Protein AF-A0A512B973-F1 (afdb_monomer)

Sequence (210 aa):
MRSKTGNVKYYLFLFSILVYLRVSAQEQHSFLRELPPVPPTVSVASTLPVSFNSYLISFKVYQTSFDVLLPVSDTVRKKDKDGDGVVDSLDKCPDEKGAVQYDGCPIPDSDNDGIADDTDNCPTVAGLVKYKGCPAPDKDGDKINDEDDQCSSEPGVARYGGCPVGDKDGDGVNDDDDKCINQPGTSKNEGCPENKKSRATVTPEKKKKK

Secondary structure (DSSP, 8-state):
------SHHHHHHHHHHHHHHHHTTSS-SS-----PPPP-----------------------------------------SS-SSS-TTT-S-TTS--BGGGTTBPPP-SS-SSS-TTT-SSTTS---GGGTTSPPP-SSSSSS-TTT-TTTTS---GGGTTPPPP-SS-SSS-TTT-TTTTS---GGGTT----TTS------------

Mean predicted aligned error: 19.44 Å

Solvent-accessible surface area (backbone atoms only — not comparable to full-atom values): 13705 Å² total; per-residue (Å²): 136,83,88,87,90,81,65,69,68,60,55,55,53,52,50,54,52,57,55,58,66,58,67,79,74,74,86,78,89,85,84,87,83,84,81,82,90,79,80,89,81,79,88,80,89,78,91,81,88,80,82,94,73,93,71,92,76,86,74,84,75,78,92,70,92,73,81,76,77,66,79,73,73,74,69,76,79,70,56,46,80,52,70,53,83,41,39,47,92,68,22,80,29,51,82,42,61,25,40,73,92,55,38,16,20,58,81,57,43,75,47,68,57,84,49,43,44,93,70,25,80,29,49,76,42,58,32,37,78,95,54,36,22,21,57,77,59,44,77,49,68,55,82,46,38,47,91,71,22,81,30,51,79,43,56,30,40,79,93,60,36,20,26,60,80,58,46,79,51,68,48,84,37,42,47,93,64,21,81,30,57,84,41,56,30,36,75,92,51,40,17,28,60,82,74,95,76,78,80,72,75,81,71,83,77,80,82,81,82,128

InterPro domains:
  IPR003367 Thrombospondin, type 3-like repeat [PF02412] (79-95)
  IPR003367 Thrombospondin, type 3-like repeat [PF02412] (108-126)
  IPR028974 TSP type-3 repeat [G3DSA:4.10.1080.10] (61-205)
  IPR028974 TSP type-3 repeat [SSF103647] (79-187)

Foldseek 3Di:
DDDDPDPPVVVVVVVVVVVVVVVVPPPPPDDDDDDDDDDDDDDDDDDDDDDDDDDDDPDPDPDDPPPPPPPPPPPPPQDQQCPQPQGPVQAPCSPDAPHVVVSRDHQDQQCPLPQGPVQAPCSPAADDVVNRRDHADQQCPLPQHCVQAPCSNAAPHVVVSRDHFDQQCPQPQGPVQAPPSNAAPHVVVSRHHDDPPPPPPPDPDDDDDD

Organism: NCBI:txid670293

Nearest PDB structures (foldseek):
  5wtl-assembly4_D  TM=5.172E-01  e=4.726E-16  Capnocytophaga gingivalis ATCC 33624

Structure (mmCIF, N/CA/C/O backbone):
data_AF-A0A512B973-F1
#
_entry.id   AF-A0A512B973-F1
#
loop_
_atom_site.group_PDB
_atom_site.id
_atom_site.type_symbol
_atom_site.label_atom_id
_atom_site.label_alt_id
_atom_site.label_comp_id
_atom_site.label_asym_id
_atom_site.label_entity_id
_atom_site.label_seq_id
_atom_site.pdbx_PDB_ins_code
_atom_site.Cartn_x
_atom_site.Cartn_y
_atom_site.Cartn_z
_atom_site.occupancy
_atom_site.B_iso_or_equiv
_atom_site.auth_seq_id
_atom_site.auth_comp_id
_atom_site.auth_asym_id
_atom_site.auth_atom_id
_atom_site.pdbx_PDB_model_num
ATOM 1 N N . MET A 1 1 ? 1.872 76.168 -22.068 1.00 37.50 1 MET A N 1
ATOM 2 C CA . MET A 1 1 ? 2.868 75.339 -22.783 1.00 37.50 1 MET A CA 1
ATOM 3 C C . MET A 1 1 ? 3.322 74.192 -21.877 1.00 37.50 1 MET A C 1
ATOM 5 O O . MET A 1 1 ? 3.911 74.450 -20.844 1.00 37.50 1 MET A O 1
ATOM 9 N N . ARG A 1 2 ? 2.959 72.961 -22.275 1.00 41.84 2 ARG A N 1
ATOM 10 C CA . ARG A 1 2 ? 3.591 71.633 -22.064 1.00 41.84 2 ARG A CA 1
ATOM 11 C C . ARG A 1 2 ? 4.149 71.204 -20.685 1.00 41.84 2 ARG A C 1
ATOM 13 O O . ARG A 1 2 ? 5.290 71.476 -20.338 1.00 41.84 2 ARG A O 1
ATOM 20 N N . SER A 1 3 ? 3.320 70.392 -20.017 1.00 46.31 3 SER A N 1
ATOM 21 C CA . SER A 1 3 ? 3.560 69.073 -19.389 1.00 46.31 3 SER A CA 1
ATOM 22 C C . SER A 1 3 ? 5.006 68.556 -19.234 1.00 46.31 3 SER A C 1
ATOM 24 O O . SER A 1 3 ? 5.714 68.382 -20.226 1.00 46.31 3 SER A O 1
ATOM 26 N N . LYS A 1 4 ? 5.382 68.179 -17.999 1.00 52.91 4 LYS A N 1
ATOM 27 C CA . LYS A 1 4 ? 6.518 67.288 -17.678 1.00 52.91 4 LYS A CA 1
ATOM 28 C C . LYS A 1 4 ? 6.172 66.320 -16.531 1.00 52.91 4 LYS A C 1
ATOM 30 O O . LYS A 1 4 ? 6.721 66.399 -15.439 1.00 52.91 4 LYS A O 1
ATOM 35 N N . THR A 1 5 ? 5.274 65.376 -16.787 1.00 56.59 5 THR A N 1
ATOM 36 C CA . THR A 1 5 ? 5.035 64.174 -15.964 1.00 56.59 5 THR A CA 1
ATOM 37 C C . THR A 1 5 ? 5.629 62.962 -16.685 1.00 56.59 5 THR A C 1
ATOM 39 O O . THR A 1 5 ? 4.941 62.285 -17.440 1.00 56.59 5 THR A O 1
ATOM 42 N N . GLY A 1 6 ? 6.934 62.707 -16.519 1.00 57.47 6 GLY A N 1
ATOM 43 C CA . GLY A 1 6 ? 7.629 61.696 -17.336 1.00 57.47 6 GLY A CA 1
ATOM 44 C C . GLY A 1 6 ? 8.805 60.949 -16.706 1.00 57.47 6 GLY A C 1
ATOM 45 O O . GLY A 1 6 ? 9.465 60.223 -17.430 1.00 57.47 6 GLY A O 1
ATOM 46 N N . ASN A 1 7 ? 9.086 61.085 -15.403 1.00 58.88 7 ASN A N 1
ATOM 47 C CA . ASN A 1 7 ? 10.286 60.459 -14.811 1.00 58.88 7 ASN A CA 1
ATOM 48 C C . ASN A 1 7 ? 10.040 59.537 -13.606 1.00 58.88 7 ASN A C 1
ATOM 50 O O . ASN A 1 7 ? 10.928 58.780 -13.241 1.00 58.88 7 ASN A O 1
ATOM 54 N N . VAL A 1 8 ? 8.843 59.511 -13.012 1.00 58.12 8 VAL A N 1
ATOM 55 C CA . VAL A 1 8 ? 8.601 58.686 -11.808 1.00 58.12 8 VAL A CA 1
ATOM 56 C C . VAL A 1 8 ? 8.294 57.220 -12.157 1.00 58.12 8 VAL A C 1
ATOM 58 O O . VAL A 1 8 ? 8.687 56.310 -11.434 1.00 58.12 8 VAL A O 1
ATOM 61 N N . LYS A 1 9 ? 7.663 56.959 -13.312 1.00 57.59 9 LYS A N 1
ATOM 62 C CA . LYS A 1 9 ? 7.332 55.588 -13.748 1.00 57.59 9 LYS A CA 1
ATOM 63 C C . LYS A 1 9 ? 8.556 54.785 -14.208 1.00 57.59 9 LYS A C 1
ATOM 65 O O . LYS A 1 9 ? 8.578 53.574 -14.031 1.00 57.59 9 LYS A O 1
ATOM 70 N N . TYR A 1 10 ? 9.583 55.453 -14.739 1.00 57.62 10 TYR A N 1
ATOM 71 C CA . TYR A 1 10 ? 10.811 54.801 -15.207 1.00 57.62 10 TYR A CA 1
ATOM 72 C C . TYR A 1 10 ? 11.667 54.284 -14.039 1.00 57.62 10 TYR A C 1
ATOM 74 O O . TYR A 1 10 ? 12.183 53.171 -14.088 1.00 57.62 10 TYR A O 1
ATOM 82 N N . TYR A 1 11 ? 11.733 55.045 -12.940 1.00 57.91 11 TYR A N 1
ATOM 83 C CA . TYR A 1 11 ? 12.467 54.639 -11.739 1.00 57.91 11 TYR A CA 1
ATOM 84 C C . TYR A 1 11 ? 11.802 53.481 -10.981 1.00 57.91 11 TYR A C 1
ATOM 86 O O . TYR A 1 11 ? 12.510 52.606 -10.493 1.00 57.91 11 TYR A O 1
ATOM 94 N N . LEU A 1 12 ? 10.465 53.414 -10.937 1.00 59.50 12 LEU A N 1
ATOM 95 C CA . LEU A 1 12 ? 9.745 52.282 -10.331 1.00 59.50 12 LEU A CA 1
ATOM 96 C C . LEU A 1 12 ? 9.868 50.991 -11.158 1.00 59.50 12 LEU A C 1
ATOM 98 O O . LEU A 1 12 ? 9.978 49.907 -10.589 1.00 59.50 12 LEU A O 1
ATOM 102 N N . PHE A 1 13 ? 9.917 51.102 -12.488 1.00 60.34 13 PHE A N 1
ATOM 103 C CA . PHE A 1 13 ? 10.100 49.948 -13.373 1.00 60.34 13 PHE A CA 1
ATOM 104 C C . PHE A 1 13 ? 11.525 49.374 -13.281 1.00 60.34 13 PHE A C 1
ATOM 106 O O . PHE A 1 13 ? 11.703 48.162 -13.185 1.00 60.34 13 PHE A O 1
ATOM 113 N N . LEU A 1 14 ? 12.543 50.239 -13.203 1.00 60.12 14 LEU A N 1
ATOM 114 C CA . LEU A 1 14 ? 13.933 49.813 -13.006 1.00 60.12 14 LEU A CA 1
ATOM 115 C C . LEU A 1 14 ? 14.191 49.221 -11.611 1.00 60.12 14 LEU A C 1
ATOM 117 O O . LEU A 1 14 ? 14.958 48.267 -11.497 1.00 60.12 14 LEU A O 1
ATOM 121 N N . PHE A 1 15 ? 13.524 49.717 -10.562 1.00 62.12 15 PHE A N 1
ATOM 122 C CA . PHE A 1 15 ? 13.616 49.122 -9.222 1.00 62.12 15 PHE A CA 1
ATOM 123 C C . PHE A 1 15 ? 12.997 47.718 -9.165 1.00 62.12 15 PHE A C 1
ATOM 125 O O . PHE A 1 15 ? 13.550 46.833 -8.520 1.00 62.12 15 PHE A O 1
ATOM 132 N N . SER A 1 16 ? 11.892 47.482 -9.880 1.00 61.41 16 SER A N 1
ATOM 133 C CA . SER A 1 16 ? 11.243 46.165 -9.938 1.00 61.41 16 SER A CA 1
ATOM 134 C C . SER A 1 16 ? 12.089 45.125 -10.690 1.00 61.41 16 SER A C 1
ATOM 136 O O . SER A 1 16 ? 12.206 43.991 -10.231 1.00 61.41 16 SER A O 1
ATOM 138 N N . ILE A 1 17 ? 12.773 45.524 -11.771 1.00 59.38 17 ILE A N 1
ATOM 139 C CA . ILE A 1 17 ? 13.699 44.653 -12.521 1.00 59.38 17 ILE A CA 1
ATOM 140 C C . ILE A 1 17 ? 14.968 44.335 -11.707 1.00 59.38 17 ILE A C 1
ATOM 142 O O . ILE A 1 17 ? 15.431 43.195 -11.710 1.00 59.38 17 ILE A O 1
ATOM 146 N N . LEU A 1 18 ? 15.512 45.301 -10.956 1.00 58.16 18 LEU A N 1
ATOM 147 C CA . LEU A 1 18 ? 16.685 45.088 -10.090 1.00 58.16 18 LEU A CA 1
ATOM 148 C C . LEU A 1 18 ? 16.400 44.174 -8.888 1.00 58.16 18 LEU A C 1
ATOM 150 O O . LEU A 1 18 ? 17.294 43.447 -8.455 1.00 58.16 18 LEU A O 1
ATOM 154 N N . VAL A 1 19 ? 15.172 44.181 -8.360 1.00 59.56 19 VAL A N 1
ATOM 155 C CA . VAL A 1 19 ? 14.751 43.250 -7.299 1.00 59.56 19 VAL A CA 1
ATOM 156 C C . VAL A 1 19 ? 14.553 41.837 -7.860 1.00 59.56 19 VAL A C 1
ATOM 158 O O . VAL A 1 19 ? 14.991 40.880 -7.227 1.00 59.56 19 VAL A O 1
ATOM 161 N N . TYR A 1 20 ? 14.000 41.692 -9.071 1.00 55.91 20 TYR A N 1
ATOM 162 C CA . TYR A 1 20 ? 13.829 40.383 -9.720 1.00 55.91 20 TYR A CA 1
ATOM 163 C C . TYR A 1 20 ? 15.176 39.722 -10.077 1.00 55.91 20 TYR A C 1
ATOM 165 O O . TYR A 1 20 ? 15.362 38.529 -9.857 1.00 55.91 20 TYR A O 1
ATOM 173 N N . LEU A 1 21 ? 16.165 40.504 -10.529 1.00 52.81 21 LEU A N 1
ATOM 174 C CA . LEU A 1 21 ? 17.504 39.995 -10.869 1.00 52.81 21 LEU A CA 1
ATOM 175 C C . LEU A 1 21 ? 18.364 39.593 -9.656 1.00 52.81 21 LEU A C 1
ATOM 177 O O . LEU A 1 21 ? 19.371 38.912 -9.837 1.00 52.81 21 LEU A O 1
ATOM 181 N N . ARG A 1 22 ? 17.992 39.967 -8.422 1.00 51.56 22 ARG A N 1
ATOM 182 C CA . ARG A 1 22 ? 18.684 39.498 -7.204 1.00 51.56 22 ARG A CA 1
ATOM 183 C C . ARG A 1 22 ? 18.149 38.174 -6.652 1.00 51.56 22 ARG A C 1
ATOM 185 O O . ARG A 1 22 ? 18.869 37.532 -5.895 1.00 51.56 22 ARG A O 1
ATOM 192 N N . VAL A 1 23 ? 16.945 37.739 -7.034 1.00 46.81 23 VAL A N 1
ATOM 193 C CA . VAL A 1 23 ? 16.342 36.492 -6.518 1.00 46.81 23 VAL A CA 1
ATOM 194 C C . VAL A 1 23 ? 16.919 35.236 -7.196 1.00 46.81 23 VAL A C 1
ATOM 196 O O . VAL A 1 23 ? 17.003 34.196 -6.557 1.00 46.81 23 VAL A O 1
ATOM 199 N N . SER A 1 24 ? 17.437 35.319 -8.428 1.00 45.34 24 SER A N 1
ATOM 200 C CA . SER A 1 24 ? 18.045 34.156 -9.112 1.00 45.34 24 SER A CA 1
ATOM 201 C C . SER A 1 24 ? 19.499 33.846 -8.730 1.00 45.34 24 SER A C 1
ATOM 203 O O . SER A 1 24 ? 20.060 32.883 -9.244 1.00 45.34 24 SER A O 1
ATOM 205 N N . ALA A 1 25 ? 20.137 34.633 -7.857 1.00 49.31 25 ALA A N 1
ATOM 206 C CA . ALA A 1 25 ? 21.569 34.491 -7.572 1.00 49.31 25 ALA A CA 1
ATOM 207 C C . ALA A 1 25 ? 21.907 33.724 -6.276 1.00 49.31 25 ALA A C 1
ATOM 209 O O . ALA A 1 25 ? 23.087 33.621 -5.951 1.00 49.31 25 ALA A O 1
ATOM 210 N N . GLN A 1 26 ? 20.925 33.191 -5.531 1.00 51.47 26 GLN A N 1
ATOM 211 C CA . GLN A 1 26 ? 21.182 32.620 -4.196 1.00 51.47 26 GLN A CA 1
ATOM 212 C C . GLN A 1 26 ? 20.722 31.166 -3.959 1.00 51.47 26 GLN A C 1
ATOM 214 O O . GLN A 1 26 ? 20.728 30.719 -2.819 1.00 51.47 26 GLN A O 1
ATOM 219 N N . GLU A 1 27 ? 20.449 30.375 -5.003 1.00 51.41 27 GLU A N 1
ATOM 220 C CA . GLU A 1 27 ? 20.210 28.919 -4.865 1.00 51.41 27 GLU A CA 1
ATOM 221 C C . GLU A 1 27 ? 21.125 28.051 -5.747 1.00 51.41 27 GLU A C 1
ATOM 223 O O . GLU A 1 27 ? 20.687 27.187 -6.503 1.00 51.41 27 GLU A O 1
ATOM 228 N N . GLN A 1 28 ? 22.440 28.262 -5.657 1.00 51.78 28 GLN A N 1
ATOM 229 C CA . GLN A 1 28 ? 23.428 27.298 -6.180 1.00 51.78 28 GLN A CA 1
ATOM 230 C C . GLN A 1 28 ? 24.607 27.054 -5.214 1.00 51.78 28 GLN A C 1
ATOM 232 O O . GLN A 1 28 ? 25.590 26.413 -5.573 1.00 51.78 28 GLN A O 1
ATOM 237 N N . HIS A 1 29 ? 24.533 27.524 -3.963 1.00 48.97 29 HIS A N 1
ATOM 238 C CA . HIS A 1 29 ? 25.573 27.287 -2.955 1.00 48.97 29 HIS A CA 1
ATOM 239 C C . HIS A 1 29 ? 25.161 26.186 -1.974 1.00 48.97 29 HIS A C 1
ATOM 241 O O . HIS A 1 29 ? 24.839 26.474 -0.826 1.00 48.97 29 HIS A O 1
ATOM 247 N N . SER A 1 30 ? 25.165 24.925 -2.419 1.00 51.31 30 SER A N 1
ATOM 248 C CA . SER A 1 30 ? 25.423 23.741 -1.566 1.00 51.31 30 SER A CA 1
ATOM 249 C C . SER A 1 30 ? 25.322 22.428 -2.354 1.00 51.31 30 SER A C 1
ATOM 251 O O . SER A 1 30 ? 24.540 21.547 -2.028 1.00 51.31 30 SER A O 1
ATOM 253 N N . PHE A 1 31 ? 26.148 22.255 -3.389 1.00 48.88 31 PHE A N 1
ATOM 254 C CA . PHE A 1 31 ? 26.385 20.916 -3.940 1.00 48.88 31 PHE A CA 1
ATOM 255 C C . PHE A 1 31 ? 27.787 20.785 -4.544 1.00 48.88 31 PHE A C 1
ATOM 257 O O . PHE A 1 31 ? 27.943 20.532 -5.729 1.00 48.88 31 PHE A O 1
ATOM 264 N N . LEU A 1 32 ? 28.832 21.009 -3.741 1.00 42.34 32 LEU A N 1
ATOM 265 C CA . LEU A 1 32 ? 30.197 20.582 -4.081 1.00 42.34 32 LEU A CA 1
ATOM 266 C C . LEU A 1 32 ? 30.938 20.102 -2.823 1.00 42.34 32 LEU A C 1
ATOM 268 O O . LEU A 1 32 ? 31.689 20.840 -2.189 1.00 42.34 32 LEU A O 1
ATOM 272 N N . ARG A 1 33 ? 30.683 18.842 -2.476 1.00 52.78 33 ARG A N 1
ATOM 273 C CA . ARG A 1 33 ? 31.448 17.920 -1.613 1.00 52.78 33 ARG A CA 1
ATOM 274 C C . ARG A 1 33 ? 30.883 16.538 -1.975 1.00 52.78 33 ARG A C 1
ATOM 276 O O . ARG A 1 33 ? 29.674 16.394 -1.917 1.00 52.78 33 ARG A O 1
ATOM 283 N N . GLU A 1 34 ? 31.590 15.513 -2.432 1.00 50.72 34 GLU A N 1
ATOM 284 C CA . GLU A 1 34 ? 33.007 15.162 -2.526 1.00 50.72 34 GLU A CA 1
ATOM 285 C C . GLU A 1 34 ? 33.165 14.269 -3.776 1.00 50.72 34 GLU A C 1
ATOM 287 O O . GLU A 1 34 ? 32.346 13.378 -3.988 1.00 50.72 34 GLU A O 1
ATOM 292 N N . LEU A 1 35 ? 34.203 14.471 -4.596 1.00 46.97 35 LEU A N 1
ATOM 293 C CA . LEU A 1 35 ? 34.631 13.468 -5.581 1.00 46.97 35 LEU A CA 1
ATOM 294 C C . LEU A 1 35 ? 36.011 12.924 -5.174 1.00 46.97 35 LEU A C 1
ATOM 296 O O . LEU A 1 35 ? 36.875 13.716 -4.783 1.00 46.97 35 LEU A O 1
ATOM 300 N N . PRO A 1 36 ? 36.223 11.595 -5.234 1.00 64.50 36 PRO A N 1
ATOM 301 C CA . PRO A 1 36 ? 37.450 10.947 -4.780 1.00 64.50 36 PRO A CA 1
ATOM 302 C C . PRO A 1 36 ? 38.660 11.266 -5.682 1.00 64.50 36 PRO A C 1
ATOM 304 O O . PRO A 1 36 ? 38.494 11.566 -6.867 1.00 64.50 36 PRO A O 1
ATOM 307 N N . PRO A 1 37 ? 39.895 11.180 -5.147 1.00 59.41 37 PRO A N 1
ATOM 308 C CA . PRO A 1 37 ? 41.114 11.504 -5.883 1.00 59.41 37 PRO A CA 1
ATOM 309 C C . PRO A 1 37 ? 41.411 10.472 -6.982 1.00 59.41 37 PRO A C 1
ATOM 311 O O . PRO A 1 37 ? 41.593 9.286 -6.711 1.00 59.41 37 PRO A O 1
ATOM 314 N N . VAL A 1 38 ? 41.514 10.941 -8.227 1.00 63.12 38 VAL A N 1
ATOM 315 C CA . VAL A 1 38 ? 42.022 10.161 -9.368 1.00 63.12 38 VAL A CA 1
ATOM 316 C C . VAL A 1 38 ? 43.563 10.094 -9.361 1.00 63.12 38 VAL A C 1
ATOM 318 O O . VAL A 1 38 ? 44.212 11.091 -9.031 1.00 63.12 38 VAL A O 1
ATOM 321 N N . PRO A 1 39 ? 44.171 8.944 -9.719 1.00 62.94 39 PRO A N 1
ATOM 322 C CA . PRO A 1 39 ? 45.624 8.752 -9.716 1.00 62.94 39 PRO A CA 1
ATOM 323 C C . PRO A 1 39 ? 46.332 9.455 -10.895 1.00 62.94 39 PRO A C 1
ATOM 325 O O . PRO A 1 39 ? 45.712 9.705 -11.931 1.00 62.94 39 PRO A O 1
ATOM 328 N N . PRO A 1 40 ? 47.646 9.743 -10.783 1.00 56.62 40 PRO A N 1
ATOM 329 C CA . PRO A 1 40 ? 48.396 10.445 -11.820 1.00 56.62 40 PRO A CA 1
ATOM 330 C C . PRO A 1 40 ? 48.711 9.529 -13.011 1.00 56.62 40 PRO A C 1
ATOM 332 O O . PRO A 1 40 ? 49.505 8.594 -12.898 1.00 56.62 40 PRO A O 1
ATOM 335 N N . THR A 1 41 ? 48.149 9.828 -14.184 1.00 55.81 41 THR A N 1
ATOM 336 C CA . THR A 1 41 ? 48.586 9.215 -15.444 1.00 55.81 41 THR A CA 1
ATOM 337 C C . THR A 1 41 ? 49.704 10.031 -16.087 1.00 55.81 41 THR A C 1
ATOM 339 O O . THR A 1 41 ? 49.526 11.176 -16.495 1.00 55.81 41 THR A O 1
ATOM 342 N N . VAL A 1 42 ? 50.862 9.378 -16.122 1.00 45.78 42 VAL A N 1
ATOM 343 C CA . VAL A 1 42 ? 52.066 9.557 -16.943 1.00 45.78 42 VAL A CA 1
ATOM 344 C C . VAL A 1 42 ? 52.021 10.542 -18.120 1.00 45.78 42 VAL A C 1
ATOM 346 O O . VAL A 1 42 ? 51.234 10.444 -19.057 1.00 45.78 42 VAL A O 1
ATOM 349 N N . SER A 1 43 ? 53.024 11.418 -18.063 1.00 49.69 43 SER A N 1
ATOM 350 C CA . SER A 1 43 ? 53.585 12.273 -19.105 1.00 49.69 43 SER A CA 1
ATOM 351 C C . SER A 1 43 ? 53.964 11.510 -20.379 1.00 49.69 43 SER A C 1
ATOM 353 O O . SER A 1 43 ? 54.718 10.540 -20.317 1.00 49.69 43 SER A O 1
ATOM 355 N N . VAL A 1 44 ? 53.559 12.039 -21.535 1.00 46.56 44 VAL A N 1
ATOM 356 C CA . VAL A 1 44 ? 54.376 11.987 -22.752 1.00 46.56 44 VAL A CA 1
ATOM 357 C C . VAL A 1 44 ? 54.456 13.386 -23.354 1.00 46.56 44 VAL A C 1
ATOM 359 O O . VAL A 1 44 ? 53.499 13.932 -23.897 1.00 46.56 44 VAL A O 1
ATOM 362 N N . ALA A 1 45 ? 55.635 13.979 -23.202 1.00 51.44 45 ALA A N 1
ATOM 363 C CA . ALA A 1 45 ? 56.051 15.175 -23.902 1.00 51.44 45 ALA A CA 1
ATOM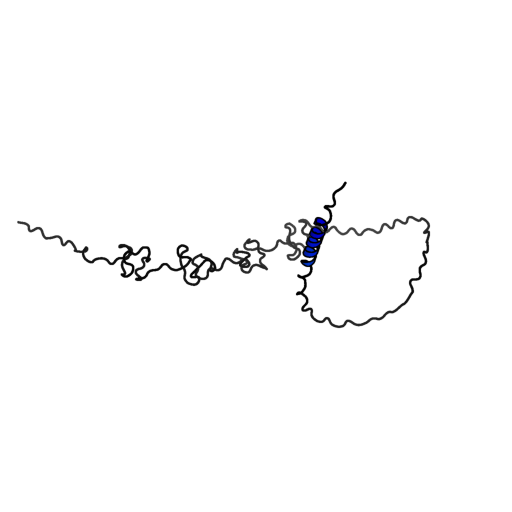 364 C C . ALA A 1 45 ? 56.249 14.856 -25.388 1.00 51.44 45 ALA A C 1
ATOM 366 O O . ALA A 1 45 ? 56.957 13.913 -25.731 1.00 51.44 45 ALA A O 1
ATOM 367 N N . SER A 1 46 ? 55.693 15.685 -26.267 1.00 42.47 46 SER A N 1
ATOM 368 C CA . SER A 1 46 ? 56.236 15.838 -27.613 1.00 42.47 46 SER A CA 1
ATOM 369 C C . SER A 1 46 ? 55.970 17.258 -28.094 1.00 42.47 46 SER A C 1
ATOM 371 O O . SER A 1 46 ? 54.933 17.588 -28.662 1.00 42.47 46 SER A O 1
ATOM 373 N N . THR A 1 47 ? 56.916 18.133 -27.772 1.00 61.41 47 THR A N 1
ATOM 374 C CA . THR A 1 47 ? 57.022 19.488 -28.301 1.00 61.41 47 THR A CA 1
ATOM 375 C C . THR A 1 47 ? 57.448 19.429 -29.762 1.00 61.41 47 THR A C 1
ATOM 377 O O . THR A 1 47 ? 58.546 18.953 -30.045 1.00 61.41 47 THR A O 1
ATOM 380 N N . LEU A 1 48 ? 56.660 20.006 -30.668 1.00 49.34 48 LEU A N 1
ATOM 381 C CA . LEU A 1 48 ? 57.209 20.628 -31.872 1.00 49.34 48 LEU A CA 1
ATOM 382 C C . LEU A 1 48 ? 56.550 22.000 -32.090 1.00 49.34 48 LEU A C 1
ATOM 384 O O . LEU A 1 48 ? 55.324 22.097 -32.030 1.00 49.34 48 LEU A O 1
ATOM 388 N N . PRO A 1 49 ? 57.344 23.066 -32.300 1.00 66.94 49 PRO A N 1
ATOM 389 C CA . PRO A 1 49 ? 56.851 24.430 -32.409 1.00 66.94 49 PRO A CA 1
ATOM 390 C C . PRO A 1 49 ? 56.734 24.837 -33.878 1.00 66.94 49 PRO A C 1
ATOM 392 O O . PRO A 1 49 ? 57.699 24.684 -34.617 1.00 66.94 49 PRO A O 1
ATOM 395 N N . VAL A 1 50 ? 55.630 25.454 -34.300 1.00 44.00 50 VAL A N 1
ATOM 396 C CA . VAL A 1 50 ? 55.700 26.405 -35.422 1.00 44.00 50 VAL A CA 1
ATOM 397 C C . VAL A 1 50 ? 54.541 27.401 -35.413 1.00 44.00 50 VAL A C 1
ATOM 399 O O . VAL A 1 50 ? 53.397 27.084 -35.712 1.00 44.00 50 VAL A O 1
ATOM 402 N N . SER A 1 51 ? 54.912 28.618 -35.016 1.00 44.72 51 SER A N 1
ATOM 403 C CA . SER A 1 51 ? 54.463 29.939 -35.469 1.00 44.72 51 SER A CA 1
ATOM 404 C C . SER A 1 51 ? 53.289 29.999 -36.461 1.00 44.72 51 SER A C 1
ATOM 406 O O . SER A 1 51 ? 53.432 29.676 -37.641 1.00 44.72 51 SER A O 1
ATOM 408 N N . PHE A 1 52 ? 52.164 30.552 -36.000 1.00 54.06 52 PHE A N 1
ATOM 409 C CA . PHE A 1 52 ? 51.144 31.139 -36.865 1.00 54.06 52 PHE A CA 1
ATOM 410 C C . PHE A 1 52 ? 51.640 32.499 -37.367 1.00 54.06 52 PHE A C 1
ATOM 412 O O . PHE A 1 52 ? 51.486 33.511 -36.687 1.00 54.06 52 PHE A O 1
ATOM 419 N N . ASN A 1 53 ? 52.215 32.524 -38.569 1.00 44.28 53 ASN A N 1
ATOM 420 C CA . ASN A 1 53 ? 52.330 33.749 -39.350 1.00 44.28 53 ASN A CA 1
ATOM 421 C C . ASN A 1 53 ? 51.369 33.688 -40.535 1.00 44.28 53 ASN A C 1
ATOM 423 O O . ASN A 1 53 ? 51.422 32.792 -41.375 1.00 44.28 53 ASN A O 1
ATOM 427 N N . SER A 1 54 ? 50.485 34.678 -40.554 1.00 61.28 54 SER A N 1
ATOM 428 C CA . SER A 1 54 ? 49.504 34.985 -41.579 1.00 61.28 54 SER A CA 1
ATOM 429 C C . SER A 1 54 ? 50.107 34.991 -42.982 1.00 61.28 54 SER A C 1
ATOM 431 O O . SER A 1 54 ? 50.953 35.827 -43.293 1.00 61.28 54 SER A O 1
ATOM 433 N N . TYR A 1 55 ? 49.604 34.130 -43.865 1.00 48.69 55 TYR A N 1
ATOM 434 C CA . TYR A 1 55 ? 49.661 34.377 -45.302 1.00 48.69 55 TYR A CA 1
ATOM 435 C C . TYR A 1 55 ? 48.468 33.703 -45.981 1.00 48.69 55 TYR A C 1
ATOM 437 O O . TYR A 1 55 ? 48.345 32.480 -46.001 1.00 48.69 55 TYR A O 1
ATOM 445 N N . LEU A 1 56 ? 47.556 34.520 -46.510 1.00 58.06 56 LEU A N 1
ATOM 446 C CA . LEU A 1 56 ? 46.493 34.074 -47.402 1.00 58.06 56 LEU A CA 1
ATOM 447 C C . LEU A 1 56 ? 47.142 33.541 -48.681 1.00 58.06 56 LEU A C 1
ATOM 449 O O . LEU A 1 56 ? 47.570 34.327 -49.525 1.00 58.06 56 LEU A O 1
ATOM 453 N N . ILE A 1 57 ? 47.200 32.222 -48.846 1.00 50.84 57 ILE A N 1
ATOM 454 C CA . ILE A 1 57 ? 47.531 31.635 -50.143 1.00 50.84 57 ILE A CA 1
ATOM 455 C C . ILE A 1 57 ? 46.221 31.251 -50.826 1.00 50.84 57 ILE A C 1
ATOM 457 O O . ILE A 1 57 ? 45.595 30.241 -50.516 1.00 50.84 57 ILE A O 1
ATOM 461 N N . SER A 1 58 ? 45.805 32.101 -51.767 1.00 54.50 58 SER A N 1
ATOM 462 C CA . SER A 1 58 ? 44.815 31.750 -52.784 1.00 54.50 58 SER A CA 1
ATOM 463 C C . SER A 1 58 ? 45.387 30.650 -53.675 1.00 54.50 58 SER A C 1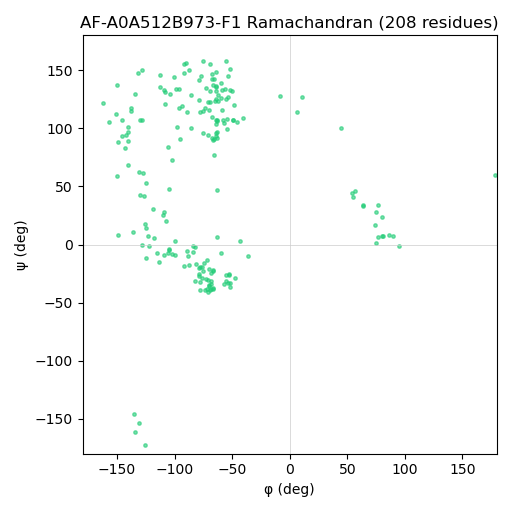
ATOM 465 O O . SER A 1 58 ? 46.090 30.933 -54.644 1.00 54.50 58 SER A O 1
ATOM 467 N N . PHE A 1 59 ? 45.069 29.393 -53.378 1.00 45.41 59 PHE A N 1
ATOM 468 C CA . PHE A 1 59 ? 45.230 28.317 -54.348 1.00 45.41 59 PHE A CA 1
ATOM 469 C C . PHE A 1 59 ? 43.978 28.252 -55.223 1.00 45.41 59 PHE A C 1
ATOM 471 O O . PHE A 1 59 ? 42.948 27.704 -54.838 1.00 45.41 59 PHE A O 1
ATOM 478 N N . LYS A 1 60 ? 44.074 28.821 -56.432 1.00 51.59 60 LYS A N 1
ATOM 479 C CA . LYS A 1 60 ? 43.192 28.449 -57.544 1.00 51.59 60 LYS A CA 1
ATOM 480 C C . LYS A 1 60 ? 43.459 26.980 -57.868 1.00 51.59 60 LYS A C 1
ATOM 482 O O . LYS A 1 60 ? 44.407 26.673 -58.587 1.00 51.59 60 LYS A O 1
ATOM 487 N N . VAL A 1 61 ? 42.639 26.081 -57.334 1.00 45.72 61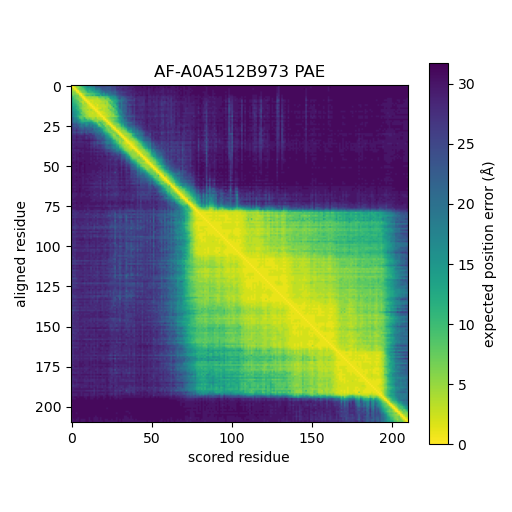 VAL A N 1
ATOM 488 C CA . VAL A 1 61 ? 42.613 24.694 -57.796 1.00 45.72 61 VAL A CA 1
ATOM 489 C C . VAL A 1 61 ? 41.828 24.672 -59.101 1.00 45.72 61 VAL A C 1
ATOM 491 O O . VAL A 1 61 ? 40.648 25.015 -59.151 1.00 45.72 61 VAL A O 1
ATOM 494 N N . TYR A 1 62 ? 42.548 24.356 -60.175 1.00 51.47 62 TYR A N 1
ATOM 495 C CA . TYR A 1 62 ? 42.009 24.135 -61.507 1.00 51.47 62 TYR A CA 1
ATOM 496 C C . TYR A 1 62 ? 40.932 23.046 -61.463 1.00 51.47 62 TYR A C 1
ATOM 498 O O . TYR A 1 62 ? 41.095 21.988 -60.859 1.00 51.47 62 TYR A O 1
ATOM 506 N N . GLN A 1 63 ? 39.829 23.358 -62.124 1.00 58.25 63 GLN A N 1
ATOM 507 C CA . GLN A 1 63 ? 38.602 22.594 -62.256 1.00 58.25 63 GLN A CA 1
ATOM 508 C C . GLN A 1 63 ? 38.854 21.174 -62.786 1.00 58.25 63 GLN A C 1
ATOM 510 O O . GLN A 1 63 ? 38.974 20.959 -63.988 1.00 58.25 63 GLN A O 1
ATOM 515 N N . THR A 1 64 ? 38.882 20.199 -61.880 1.00 47.19 64 THR A N 1
ATOM 516 C CA . THR A 1 64 ? 38.498 18.820 -62.191 1.00 47.19 64 THR A CA 1
ATOM 517 C C . THR A 1 64 ? 37.478 18.406 -61.140 1.00 47.19 64 THR A C 1
ATOM 519 O O . THR A 1 64 ? 37.781 18.278 -59.957 1.00 47.19 64 THR A O 1
ATOM 522 N N . SER A 1 65 ? 36.221 18.322 -61.563 1.00 62.28 65 SER A N 1
ATOM 523 C CA . SER A 1 65 ? 35.134 17.725 -60.798 1.00 62.28 65 SER A CA 1
ATOM 524 C C . SER A 1 65 ? 35.434 16.237 -60.660 1.00 62.28 65 SER A C 1
ATOM 526 O O . SER A 1 65 ? 35.113 15.444 -61.543 1.00 62.28 65 SER A O 1
ATOM 528 N N . PHE A 1 66 ? 36.130 15.870 -59.593 1.00 51.84 66 PHE A N 1
ATOM 529 C CA . PHE A 1 66 ? 36.183 14.491 -59.152 1.00 51.84 66 PHE A CA 1
ATOM 530 C C . PHE A 1 66 ? 35.114 14.349 -58.078 1.00 51.84 66 PHE A C 1
ATOM 532 O O . PHE A 1 66 ? 35.351 14.635 -56.904 1.00 51.84 66 PHE A O 1
ATOM 539 N N . ASP A 1 67 ? 33.910 13.978 -58.510 1.00 60.16 67 ASP A N 1
ATOM 540 C CA . ASP A 1 67 ? 32.874 13.493 -57.611 1.00 60.16 67 ASP A CA 1
ATOM 541 C C . ASP A 1 67 ? 33.403 12.204 -56.984 1.00 60.16 67 ASP A C 1
ATOM 543 O O . ASP A 1 67 ? 33.288 11.111 -57.542 1.00 60.16 67 ASP A O 1
ATOM 547 N N . VAL A 1 68 ? 34.053 12.339 -55.826 1.00 48.44 68 VAL A N 1
ATOM 548 C CA . VAL A 1 68 ? 34.332 11.202 -54.960 1.00 48.44 68 VAL A CA 1
ATOM 549 C C . VAL A 1 68 ? 32.971 10.727 -54.460 1.00 48.44 68 VAL A C 1
ATOM 551 O O . VAL A 1 68 ? 32.478 11.171 -53.425 1.00 48.44 68 VAL A O 1
ATOM 554 N N . LEU A 1 69 ? 32.358 9.812 -55.207 1.00 60.72 69 LEU A N 1
ATOM 555 C CA . LEU A 1 69 ? 31.351 8.899 -54.687 1.00 60.72 69 LEU A CA 1
ATOM 556 C C . LEU A 1 69 ? 32.060 7.986 -53.685 1.00 60.72 69 LEU A C 1
ATOM 558 O O . LEU A 1 69 ? 32.405 6.843 -53.980 1.00 60.72 69 LEU A O 1
ATOM 562 N N . LEU A 1 70 ? 32.321 8.518 -52.489 1.00 60.66 70 LEU A N 1
ATOM 563 C CA . LEU A 1 70 ? 32.462 7.666 -51.323 1.00 60.66 70 LEU A CA 1
ATOM 564 C C . LEU A 1 70 ? 31.158 6.865 -51.264 1.00 60.66 70 LEU A C 1
ATOM 566 O O . LEU A 1 70 ? 30.092 7.493 -51.274 1.00 60.66 70 LEU A O 1
ATOM 570 N N . PRO A 1 71 ? 31.187 5.521 -51.228 1.00 62.00 71 PRO A N 1
ATOM 571 C CA . PRO A 1 71 ? 30.010 4.805 -50.789 1.00 62.00 71 PRO A CA 1
ATOM 572 C C . PRO A 1 71 ? 29.740 5.326 -49.380 1.00 62.00 71 PRO A C 1
ATOM 574 O O . PRO A 1 71 ? 30.507 5.059 -48.452 1.00 62.00 71 PRO A O 1
ATOM 577 N N . VAL A 1 72 ? 28.696 6.146 -49.229 1.00 61.59 72 VAL A N 1
ATOM 578 C CA . VAL A 1 72 ? 28.082 6.350 -47.924 1.00 61.59 72 VAL A CA 1
ATOM 579 C C . VAL A 1 72 ? 27.709 4.940 -47.524 1.00 61.59 72 VAL A C 1
ATOM 581 O O . VAL A 1 72 ? 26.838 4.336 -48.140 1.00 61.59 72 VAL A O 1
ATOM 584 N N . SER A 1 73 ? 28.494 4.372 -46.610 1.00 54.62 73 SER A N 1
ATOM 585 C CA . SER A 1 73 ? 28.185 3.108 -45.975 1.00 54.62 73 SER A CA 1
ATOM 586 C C . SER A 1 73 ? 26.752 3.256 -45.510 1.00 54.62 73 SER A C 1
ATOM 588 O O . SER A 1 73 ? 26.505 4.037 -44.590 1.00 54.62 73 SER A O 1
ATOM 590 N N . ASP A 1 74 ? 25.827 2.583 -46.193 1.00 57.97 74 ASP A N 1
ATOM 591 C CA . ASP A 1 74 ? 24.449 2.478 -45.766 1.00 57.97 74 ASP A CA 1
ATOM 592 C C . ASP A 1 74 ? 24.523 2.052 -44.308 1.00 57.97 74 ASP A C 1
ATOM 594 O O . ASP A 1 74 ? 24.947 0.940 -43.980 1.00 57.97 74 ASP A O 1
ATOM 598 N N . THR A 1 75 ? 24.218 2.983 -43.406 1.00 60.31 75 THR A N 1
ATOM 599 C CA . THR A 1 75 ? 23.927 2.639 -42.028 1.00 60.31 75 THR A CA 1
ATOM 600 C C . THR A 1 75 ? 22.827 1.610 -42.170 1.00 60.31 75 THR A C 1
ATOM 602 O O . THR A 1 75 ? 21.736 1.971 -42.619 1.00 60.31 75 THR A O 1
ATOM 605 N N . VAL A 1 76 ? 23.129 0.335 -41.908 1.00 66.12 76 VAL A N 1
ATOM 606 C CA . VAL A 1 76 ? 22.115 -0.708 -41.782 1.00 66.12 76 VAL A CA 1
ATOM 607 C C . VAL A 1 76 ? 21.060 -0.080 -40.893 1.00 66.12 76 VAL A C 1
ATOM 609 O O . VAL A 1 76 ? 21.343 0.181 -39.722 1.00 66.12 76 VAL A O 1
ATOM 612 N N . ARG A 1 77 ? 19.920 0.317 -41.475 1.00 69.75 77 ARG A N 1
ATOM 613 C CA . ARG A 1 77 ? 18.838 0.936 -40.719 1.00 69.75 77 ARG A CA 1
ATOM 614 C C . ARG A 1 77 ? 18.340 -0.185 -39.834 1.00 69.75 77 ARG A C 1
ATOM 616 O O . ARG A 1 77 ? 17.577 -1.036 -40.285 1.00 69.75 77 ARG A O 1
ATOM 623 N N . LYS A 1 78 ? 18.914 -0.269 -38.635 1.00 83.81 78 LYS A N 1
ATOM 624 C CA . LYS A 1 78 ? 18.526 -1.256 -37.647 1.00 83.81 78 LYS A CA 1
ATOM 625 C C . LYS A 1 78 ? 17.056 -0.995 -37.382 1.00 83.81 78 LYS A C 1
ATOM 627 O O . LYS A 1 78 ? 16.654 0.150 -37.191 1.00 83.81 78 LYS A O 1
ATOM 632 N N . LYS A 1 79 ? 16.274 -2.053 -37.532 1.00 93.19 79 LYS A N 1
ATOM 633 C CA . LYS A 1 79 ? 14.840 -1.995 -37.337 1.00 93.19 79 LYS A CA 1
ATOM 634 C C . LYS A 1 79 ? 14.576 -1.716 -35.856 1.00 93.19 79 LYS A C 1
ATOM 636 O O . LYS A 1 79 ? 15.286 -2.253 -35.011 1.00 93.19 79 LYS A O 1
ATOM 641 N N . ASP A 1 80 ? 13.628 -0.831 -35.621 1.00 94.56 80 ASP A N 1
ATOM 642 C CA . ASP A 1 80 ? 13.121 -0.397 -34.324 1.00 94.56 80 ASP A CA 1
ATOM 643 C C . ASP A 1 80 ? 11.609 -0.270 -34.556 1.00 94.56 80 ASP A C 1
ATOM 645 O O . ASP A 1 80 ? 11.149 0.622 -35.282 1.00 94.56 80 ASP A O 1
ATOM 649 N N . LYS A 1 81 ? 10.876 -1.319 -34.183 1.00 96.31 81 LYS A N 1
ATOM 650 C CA . LYS A 1 81 ? 9.479 -1.536 -34.576 1.00 96.31 81 LYS A CA 1
ATOM 651 C C . LYS A 1 81 ? 8.528 -0.674 -33.755 1.00 96.31 81 LYS A C 1
ATOM 653 O O . LYS A 1 81 ? 7.546 -0.182 -34.319 1.00 96.31 81 LYS A O 1
ATOM 658 N N . ASP A 1 82 ? 8.790 -0.516 -32.469 1.00 95.81 82 ASP A N 1
ATOM 659 C CA . ASP A 1 82 ? 7.956 0.250 -31.551 1.00 95.81 82 ASP A CA 1
ATOM 660 C C . ASP A 1 82 ? 8.401 1.722 -31.442 1.00 95.81 82 ASP A C 1
ATOM 662 O O . ASP A 1 82 ? 7.582 2.586 -31.114 1.00 95.81 82 ASP A O 1
ATOM 666 N N . GLY A 1 83 ? 9.631 2.046 -31.849 1.00 95.12 83 GLY A N 1
ATOM 667 C CA . GLY A 1 83 ? 10.172 3.396 -31.898 1.00 95.12 83 GLY A CA 1
ATOM 668 C C . GLY A 1 83 ? 10.570 3.927 -30.526 1.00 95.12 83 GLY A C 1
ATOM 669 O O . GLY A 1 83 ? 10.358 5.122 -30.273 1.00 95.12 83 GLY A O 1
ATOM 670 N N . ASP A 1 84 ? 11.059 3.070 -29.631 1.00 95.25 84 ASP A N 1
ATOM 671 C CA . ASP A 1 84 ? 11.514 3.447 -28.288 1.00 95.25 84 ASP A CA 1
ATOM 672 C C . ASP A 1 84 ? 13.007 3.855 -28.231 1.00 95.25 84 ASP A C 1
ATOM 674 O O . ASP A 1 84 ? 13.468 4.462 -27.258 1.00 95.25 84 ASP A O 1
ATOM 678 N N . GLY A 1 85 ? 13.745 3.634 -29.328 1.00 93.62 85 GLY A N 1
ATOM 679 C CA . GLY A 1 85 ? 15.165 3.956 -29.468 1.00 93.62 85 GLY A CA 1
ATOM 680 C C . GLY A 1 85 ? 16.117 2.794 -29.162 1.00 93.62 85 GLY A C 1
ATOM 681 O O . GLY A 1 85 ? 17.335 2.957 -29.318 1.00 93.62 85 GLY A O 1
ATOM 682 N N . VAL A 1 86 ? 15.595 1.631 -28.775 1.00 95.31 86 VAL A N 1
ATOM 683 C CA . VAL A 1 86 ? 16.289 0.345 -28.716 1.00 95.31 86 VAL A CA 1
ATOM 684 C C . VAL A 1 86 ? 15.994 -0.413 -30.012 1.00 95.31 86 VAL A C 1
ATOM 686 O O . VAL A 1 86 ? 14.897 -0.443 -30.541 1.00 95.31 86 VAL A O 1
ATOM 689 N N . VAL A 1 87 ? 17.027 -0.988 -30.619 1.00 95.62 87 VAL A N 1
ATOM 690 C CA . VAL A 1 87 ? 16.857 -1.720 -31.885 1.00 95.62 87 VAL A CA 1
ATOM 691 C C . VAL A 1 87 ? 16.247 -3.095 -31.618 1.00 95.62 87 VAL A C 1
ATOM 693 O O . VAL A 1 87 ? 16.689 -3.743 -30.675 1.00 95.62 87 VAL A O 1
ATOM 696 N N . ASP A 1 88 ? 15.390 -3.613 -32.509 1.00 95.75 88 ASP A N 1
ATOM 697 C CA . ASP A 1 88 ? 14.692 -4.915 -32.375 1.00 95.75 88 ASP A CA 1
ATOM 698 C C . ASP A 1 88 ? 15.626 -6.077 -31.964 1.00 95.75 88 ASP A C 1
ATOM 700 O O . ASP A 1 88 ? 15.205 -7.065 -31.376 1.00 95.75 88 ASP A O 1
ATOM 704 N N . SER A 1 89 ? 16.914 -6.015 -32.330 1.00 94.94 89 SER A N 1
ATOM 705 C CA . SER A 1 89 ? 17.911 -7.045 -31.995 1.00 94.94 89 SER A CA 1
ATOM 706 C C . SER A 1 89 ? 18.446 -6.992 -30.557 1.00 94.94 89 SER A C 1
ATOM 708 O O . SER A 1 89 ? 19.098 -7.940 -30.125 1.00 94.94 89 SER A O 1
ATOM 710 N N . LEU A 1 90 ? 18.297 -5.852 -29.882 1.00 95.00 90 LEU A N 1
ATOM 711 C CA . LEU A 1 90 ? 18.707 -5.597 -28.495 1.00 95.00 90 LEU A CA 1
ATOM 712 C C . LEU A 1 90 ? 17.502 -5.375 -27.572 1.00 95.00 90 LEU A C 1
ATOM 714 O O . LEU A 1 90 ? 17.670 -5.433 -26.359 1.00 95.00 90 LEU A O 1
ATOM 718 N N . ASP A 1 91 ? 16.332 -5.131 -28.152 1.00 97.06 91 ASP A N 1
ATOM 719 C CA . ASP A 1 91 ? 15.078 -4.910 -27.457 1.00 97.06 91 ASP A CA 1
ATOM 720 C C . ASP A 1 91 ? 14.458 -6.239 -26.997 1.00 97.06 91 ASP A C 1
ATOM 722 O O . ASP A 1 91 ? 14.261 -7.174 -27.784 1.00 97.06 91 ASP A O 1
ATOM 726 N N . LYS A 1 92 ? 14.185 -6.346 -25.696 1.00 97.44 92 LYS A N 1
ATOM 727 C CA . LYS A 1 92 ? 13.505 -7.495 -25.089 1.00 97.44 92 LYS A CA 1
ATOM 728 C C . LYS A 1 92 ? 11.992 -7.456 -25.300 1.00 97.44 92 LYS A C 1
ATOM 730 O O . LYS A 1 92 ? 11.366 -8.516 -25.222 1.00 97.44 92 LYS A O 1
ATOM 735 N N . CYS A 1 93 ? 11.432 -6.291 -25.604 1.00 97.19 93 CYS A N 1
ATOM 736 C CA . CYS A 1 93 ? 10.020 -6.052 -25.854 1.00 97.19 93 CYS A CA 1
ATOM 737 C C . CYS A 1 93 ? 9.772 -5.315 -27.195 1.00 97.19 93 CYS A C 1
ATOM 739 O O . CYS A 1 93 ? 9.099 -4.295 -27.189 1.00 97.19 93 CYS A O 1
ATOM 741 N N . PRO A 1 94 ? 10.137 -5.879 -28.372 1.00 95.75 94 PRO A N 1
ATOM 742 C CA . PRO A 1 94 ? 10.095 -5.183 -29.681 1.00 95.75 94 PRO A CA 1
ATOM 743 C C . PRO A 1 94 ? 8.734 -4.653 -30.159 1.00 95.75 94 PRO A C 1
ATOM 745 O O . PRO A 1 94 ? 8.624 -4.060 -31.234 1.00 95.75 94 PRO A O 1
ATOM 748 N N . ASP A 1 95 ? 7.666 -4.977 -29.437 1.00 96.69 95 ASP A N 1
ATOM 749 C CA . ASP A 1 95 ? 6.290 -4.629 -29.766 1.00 96.69 95 ASP A CA 1
ATOM 750 C C . ASP A 1 95 ? 5.715 -3.572 -28.806 1.00 96.69 95 ASP A C 1
ATOM 752 O O . ASP A 1 95 ? 4.626 -3.051 -29.067 1.00 96.69 95 ASP A O 1
ATOM 756 N N . GLU A 1 96 ? 6.422 -3.249 -27.719 1.00 95.88 96 GLU A N 1
ATOM 757 C CA . GLU A 1 96 ? 5.957 -2.404 -26.623 1.00 95.88 96 GLU A CA 1
ATOM 758 C C . GLU A 1 96 ? 7.046 -1.438 -26.173 1.00 95.88 96 GLU A C 1
ATOM 760 O O . GLU A 1 96 ? 8.037 -1.853 -25.589 1.00 95.88 96 GLU A O 1
ATOM 765 N N . LYS A 1 97 ? 6.772 -0.137 -26.322 1.00 96.06 97 LYS A N 1
ATOM 766 C CA . LYS A 1 97 ? 7.729 0.909 -25.965 1.00 96.06 97 LYS A CA 1
ATOM 767 C C . LYS A 1 97 ? 8.232 0.778 -24.541 1.00 96.06 97 LYS A C 1
ATOM 769 O O . LYS A 1 97 ? 7.439 0.860 -23.595 1.00 96.06 97 LYS A O 1
ATOM 774 N N . GLY A 1 98 ? 9.547 0.753 -24.401 1.00 95.94 98 GLY A N 1
ATOM 775 C CA . GLY A 1 98 ? 10.197 0.732 -23.114 1.00 95.94 98 GLY A CA 1
ATOM 776 C C . GLY A 1 98 ? 11.213 1.828 -22.890 1.00 95.94 98 GLY A C 1
ATOM 777 O O . GLY A 1 98 ? 11.357 2.801 -23.633 1.00 95.94 98 GLY A O 1
ATOM 778 N N . ALA A 1 99 ? 11.905 1.684 -21.765 1.00 94.81 99 ALA A N 1
ATOM 779 C CA . ALA A 1 99 ? 13.067 2.493 -21.462 1.00 94.81 99 ALA A CA 1
ATOM 780 C C . ALA A 1 99 ? 14.333 1.688 -21.753 1.00 94.81 99 ALA A C 1
ATOM 782 O O . ALA A 1 99 ? 14.427 0.501 -21.445 1.00 94.81 99 ALA A O 1
ATOM 783 N N . VAL A 1 100 ? 15.368 2.374 -22.240 1.00 94.94 100 VAL A N 1
ATOM 784 C CA . VAL A 1 100 ? 16.685 1.773 -22.515 1.00 94.94 100 VAL A CA 1
ATOM 785 C C . VAL A 1 100 ? 17.257 1.047 -21.287 1.00 94.94 100 VAL A C 1
ATOM 787 O O . VAL A 1 100 ? 17.923 0.028 -21.430 1.00 94.94 100 VAL A O 1
ATOM 790 N N . GLN A 1 101 ? 16.979 1.541 -20.075 1.00 93.88 101 GLN A N 1
ATOM 791 C CA . GLN A 1 101 ? 17.437 0.921 -18.824 1.00 93.88 101 GLN A CA 1
ATOM 792 C C . GLN A 1 101 ? 16.814 -0.458 -18.541 1.00 93.88 101 GLN A C 1
ATOM 794 O O . GLN A 1 101 ? 17.401 -1.237 -17.796 1.00 93.88 101 GLN A O 1
ATOM 799 N N . TYR A 1 102 ? 15.661 -0.759 -19.146 1.00 95.19 102 TYR A N 1
ATOM 800 C CA . TYR A 1 102 ? 14.982 -2.055 -19.066 1.00 95.19 102 TYR A CA 1
ATOM 801 C C . TYR A 1 102 ? 15.066 -2.813 -20.400 1.00 95.19 102 TYR A C 1
ATOM 803 O O . TYR A 1 102 ? 14.197 -3.623 -20.708 1.00 95.19 102 TYR A O 1
ATOM 811 N N . ASP A 1 103 ? 16.114 -2.559 -21.193 1.00 96.06 103 ASP A N 1
ATOM 812 C CA . ASP A 1 103 ? 16.365 -3.209 -22.486 1.00 96.06 103 ASP A CA 1
ATOM 813 C C . ASP A 1 103 ? 15.184 -3.097 -23.468 1.00 96.06 103 ASP A C 1
ATOM 815 O O . ASP A 1 103 ? 14.844 -4.068 -24.137 1.00 96.06 103 ASP A O 1
ATOM 819 N 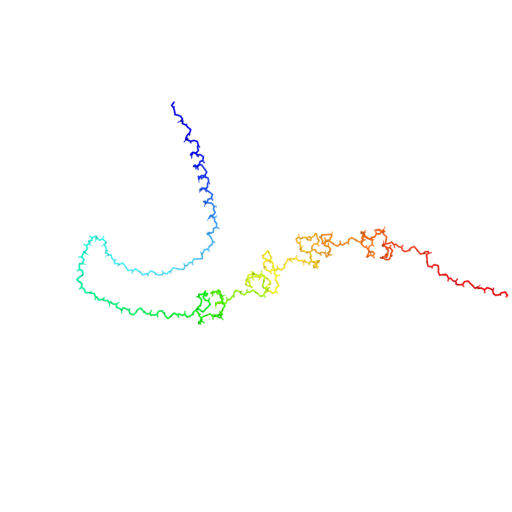N . GLY A 1 104 ? 14.550 -1.925 -23.523 1.00 96.00 104 GLY A N 1
ATOM 820 C CA . GLY A 1 104 ? 13.416 -1.656 -24.412 1.00 96.00 104 GLY A CA 1
ATOM 821 C C . GLY A 1 104 ? 12.069 -2.164 -23.894 1.00 96.00 104 GLY A C 1
ATOM 822 O O . GLY A 1 104 ? 11.051 -2.052 -24.554 1.00 96.00 104 GLY A O 1
ATOM 823 N N . CYS A 1 105 ? 12.015 -2.650 -22.650 1.00 97.06 105 CYS A N 1
ATOM 824 C CA . CYS A 1 105 ? 10.755 -3.026 -22.014 1.00 97.06 105 CYS A CA 1
ATOM 825 C C . CYS A 1 105 ? 10.109 -1.897 -21.194 1.00 97.06 105 CYS A C 1
ATOM 827 O O . CYS A 1 105 ? 10.808 -0.995 -20.701 1.00 97.06 105 CYS A O 1
ATOM 829 N N . PRO A 1 106 ? 8.775 -1.955 -21.006 1.00 95.69 106 PRO A N 1
ATOM 830 C CA . PRO A 1 106 ? 8.065 -1.097 -20.069 1.00 95.69 106 PRO A CA 1
ATOM 831 C C . PRO A 1 106 ? 8.681 -1.133 -18.669 1.00 95.69 106 PRO A C 1
ATOM 833 O O . PRO A 1 106 ? 9.265 -2.133 -18.246 1.00 95.69 106 PRO A O 1
ATOM 836 N N . ILE A 1 107 ? 8.533 -0.025 -17.946 1.00 95.56 107 ILE A N 1
ATOM 837 C CA . ILE A 1 107 ? 8.967 0.075 -16.552 1.00 95.56 107 ILE A CA 1
ATOM 838 C C . ILE A 1 107 ? 8.112 -0.895 -15.719 1.00 95.56 107 ILE A C 1
ATOM 840 O O . ILE A 1 107 ? 6.888 -0.778 -15.779 1.00 95.56 107 ILE A O 1
ATOM 844 N N . PRO A 1 108 ? 8.714 -1.846 -14.981 1.00 95.19 108 PRO A N 1
ATOM 845 C CA . PRO A 1 108 ? 7.958 -2.766 -14.138 1.00 95.19 108 PRO A CA 1
ATOM 846 C C . PRO A 1 108 ? 7.196 -2.021 -13.038 1.00 95.19 108 PRO A C 1
ATOM 848 O O . PRO A 1 108 ? 7.787 -1.220 -12.316 1.00 95.19 108 PRO A O 1
ATOM 851 N N . ASP A 1 109 ? 5.902 -2.302 -12.939 1.00 96.19 109 ASP A N 1
ATOM 852 C CA . ASP A 1 109 ? 4.971 -1.820 -11.916 1.00 96.19 109 ASP A CA 1
ATOM 853 C C . ASP A 1 109 ? 3.971 -2.963 -11.673 1.00 96.19 109 ASP A C 1
ATOM 855 O O . ASP A 1 109 ? 3.037 -3.199 -12.448 1.00 96.19 109 ASP A O 1
ATOM 859 N N . SER A 1 110 ? 4.276 -3.792 -10.682 1.00 97.06 110 SER A N 1
ATOM 860 C CA . SER A 1 110 ? 3.643 -5.092 -10.466 1.00 97.06 110 SER A CA 1
ATOM 861 C C . SER A 1 110 ? 2.239 -4.976 -9.866 1.00 97.06 110 SER A C 1
ATOM 863 O O . SER A 1 110 ? 1.390 -5.836 -10.131 1.00 97.06 110 SER A O 1
ATOM 865 N N . ASP A 1 111 ? 1.961 -3.926 -9.094 1.00 97.19 111 ASP A N 1
ATOM 866 C CA . ASP A 1 111 ? 0.645 -3.669 -8.500 1.00 97.19 111 ASP A CA 1
ATOM 867 C C . ASP A 1 111 ? -0.151 -2.547 -9.184 1.00 97.19 111 ASP A C 1
ATOM 869 O O . ASP A 1 111 ? -1.354 -2.417 -8.934 1.00 97.19 111 ASP A O 1
ATOM 873 N N . ASN A 1 112 ? 0.449 -1.885 -10.174 1.00 96.75 112 ASN A N 1
ATOM 874 C CA . ASN A 1 112 ? -0.147 -0.849 -11.012 1.00 96.75 112 ASN A CA 1
ATOM 875 C C . ASN A 1 112 ? -0.558 0.402 -10.224 1.00 96.75 112 ASN A C 1
ATOM 877 O O . ASN A 1 112 ? -1.576 1.030 -10.553 1.00 96.75 112 ASN A O 1
ATOM 881 N N . ASP A 1 113 ? 0.192 0.767 -9.184 1.00 96.81 113 ASP A N 1
ATOM 882 C CA . ASP A 1 113 ? -0.040 1.996 -8.419 1.00 96.81 113 ASP A CA 1
ATOM 883 C C . ASP A 1 113 ? 0.600 3.249 -9.053 1.00 96.81 113 ASP A C 1
ATOM 885 O O . ASP A 1 113 ? 0.313 4.386 -8.652 1.00 96.81 113 ASP A O 1
ATOM 889 N N . GLY A 1 114 ? 1.384 3.058 -10.121 1.00 95.06 114 GLY A N 1
ATOM 890 C CA . GLY A 1 114 ? 2.073 4.108 -10.862 1.00 95.06 114 GLY A CA 1
ATOM 891 C C . GLY A 1 114 ? 3.476 4.422 -10.343 1.00 95.06 114 GLY A C 1
ATOM 892 O O . GLY A 1 114 ? 4.077 5.404 -10.802 1.00 95.06 114 GLY A O 1
ATOM 893 N N . ILE A 1 115 ? 4.000 3.638 -9.402 1.00 96.81 115 ILE A N 1
ATOM 894 C CA . ILE A 1 115 ? 5.371 3.694 -8.900 1.00 96.81 115 ILE A CA 1
ATOM 895 C C . ILE A 1 115 ? 6.101 2.448 -9.401 1.00 96.81 115 ILE A C 1
ATOM 897 O O . ILE A 1 115 ? 5.606 1.334 -9.351 1.00 96.81 115 ILE A O 1
ATOM 901 N N . ALA A 1 116 ? 7.302 2.646 -9.939 1.00 96.06 116 ALA A N 1
ATOM 902 C CA . ALA A 1 116 ? 8.084 1.537 -10.463 1.00 96.06 116 ALA A CA 1
ATOM 903 C C . ALA A 1 116 ? 8.548 0.608 -9.330 1.00 96.06 116 ALA A C 1
ATOM 905 O O . ALA A 1 116 ? 8.989 1.107 -8.290 1.00 96.06 116 ALA A O 1
ATOM 906 N N . ASP A 1 117 ? 8.568 -0.706 -9.577 1.00 96.69 117 ASP A N 1
ATOM 907 C CA . ASP A 1 117 ? 8.940 -1.753 -8.605 1.00 96.69 117 ASP A CA 1
ATOM 908 C C . ASP A 1 117 ? 10.309 -1.515 -7.933 1.00 96.69 117 ASP A C 1
ATOM 910 O O . ASP A 1 117 ? 10.568 -1.991 -6.830 1.00 96.69 117 ASP A O 1
ATOM 914 N N . ASP A 1 118 ? 11.227 -0.805 -8.597 1.00 95.25 118 ASP A N 1
ATOM 915 C CA . ASP A 1 118 ? 12.560 -0.477 -8.075 1.00 95.25 118 ASP A CA 1
ATOM 916 C C . ASP A 1 118 ? 12.581 0.726 -7.115 1.00 95.25 118 ASP A C 1
ATOM 918 O O . ASP A 1 118 ? 13.551 0.920 -6.372 1.00 95.25 118 ASP A O 1
ATOM 922 N N . THR A 1 119 ? 11.518 1.525 -7.119 1.00 96.19 119 THR A N 1
ATOM 923 C CA . THR A 1 119 ? 11.309 2.697 -6.257 1.00 96.19 119 THR A CA 1
ATOM 924 C C . THR A 1 119 ? 10.137 2.537 -5.291 1.00 96.19 119 THR A C 1
ATOM 926 O O . THR A 1 119 ? 9.976 3.374 -4.397 1.00 96.19 119 THR A O 1
ATOM 929 N N . ASP A 1 120 ? 9.367 1.465 -5.443 1.00 97.88 120 ASP A N 1
ATOM 930 C CA . ASP A 1 120 ? 8.275 1.074 -4.569 1.00 97.88 120 ASP A CA 1
ATOM 931 C C . ASP A 1 120 ? 8.785 0.247 -3.373 1.00 97.88 120 ASP A C 1
ATOM 933 O O . ASP A 1 120 ? 9.525 -0.730 -3.503 1.00 97.88 120 ASP A O 1
ATOM 937 N N . ASN A 1 121 ? 8.397 0.649 -2.164 1.00 97.88 121 ASN A N 1
ATOM 938 C CA . ASN A 1 121 ? 8.680 -0.100 -0.944 1.00 97.88 121 ASN A CA 1
ATOM 939 C C . ASN A 1 121 ? 7.768 -1.327 -0.770 1.00 97.88 121 ASN A C 1
ATOM 941 O O . ASN A 1 121 ? 8.106 -2.220 0.015 1.00 97.88 121 ASN A O 1
ATOM 945 N N . CYS A 1 122 ? 6.627 -1.365 -1.455 1.00 97.75 122 CYS A N 1
ATOM 946 C CA . CYS A 1 122 ? 5.620 -2.413 -1.404 1.00 97.75 122 CYS A CA 1
ATOM 947 C C . CYS A 1 122 ? 5.187 -2.887 -2.812 1.00 97.75 122 CYS A C 1
ATOM 949 O O . CYS A 1 122 ? 3.989 -2.897 -3.059 1.00 97.75 122 CYS A O 1
ATOM 951 N N . PRO A 1 123 ? 6.078 -3.467 -3.652 1.00 97.25 123 PRO A N 1
ATOM 952 C CA . PRO A 1 123 ? 5.841 -3.735 -5.091 1.00 97.25 123 PRO A CA 1
ATOM 953 C C . PRO A 1 123 ? 4.711 -4.717 -5.455 1.00 97.25 123 PRO A C 1
ATOM 955 O O . PRO A 1 123 ? 4.624 -5.212 -6.569 1.00 97.25 123 PRO A O 1
ATOM 958 N N . THR A 1 124 ? 3.929 -5.180 -4.489 1.00 97.69 124 THR A N 1
ATOM 959 C CA . THR A 1 124 ? 2.841 -6.147 -4.708 1.00 97.69 124 THR A CA 1
ATOM 960 C C . THR A 1 124 ? 1.525 -5.671 -4.105 1.00 97.69 124 THR A C 1
ATOM 962 O O . THR A 1 124 ? 0.531 -6.399 -4.155 1.00 97.69 124 THR A O 1
ATOM 965 N N . VAL A 1 125 ? 1.519 -4.492 -3.481 1.00 97.25 125 VAL A N 1
ATOM 966 C CA . VAL A 1 125 ? 0.389 -3.947 -2.742 1.00 97.25 125 VAL A CA 1
ATOM 967 C C . VAL A 1 125 ? 0.314 -2.458 -3.026 1.00 97.25 125 VAL A C 1
ATOM 969 O O . VAL A 1 125 ? 0.987 -1.676 -2.364 1.00 97.25 125 VAL A O 1
ATOM 972 N N . ALA A 1 126 ? -0.616 -2.104 -3.913 1.00 97.31 126 ALA A N 1
ATOM 973 C CA . ALA A 1 126 ? -0.777 -0.737 -4.366 1.00 97.31 126 ALA A CA 1
ATOM 974 C C . ALA A 1 126 ? -0.867 0.256 -3.205 1.00 97.31 126 ALA A C 1
ATOM 976 O O . ALA A 1 126 ? -1.659 0.0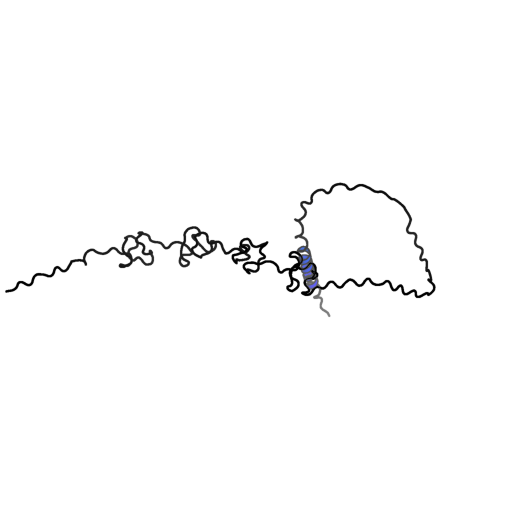81 -2.263 1.00 97.31 126 ALA A O 1
ATOM 977 N N . GLY A 1 127 ? -0.094 1.329 -3.308 1.00 96.81 127 GLY A N 1
ATOM 978 C CA . GLY A 1 127 ? -0.007 2.337 -2.279 1.00 96.81 127 GLY A CA 1
ATOM 979 C C . GLY A 1 127 ? -0.071 3.754 -2.805 1.00 96.81 127 GLY A C 1
ATOM 980 O O . GLY A 1 127 ? -0.597 4.067 -3.871 1.00 96.81 127 GLY A O 1
ATOM 981 N N . LEU A 1 128 ? 0.384 4.669 -1.954 1.00 96.56 128 LEU A N 1
ATOM 982 C CA . LEU A 1 128 ? 0.427 6.089 -2.273 1.00 96.56 128 LEU A CA 1
ATOM 983 C C . LEU A 1 128 ? 1.877 6.542 -2.376 1.00 96.56 128 LEU A C 1
ATOM 985 O O . LEU A 1 128 ? 2.723 6.173 -1.562 1.00 96.56 128 LEU A O 1
ATOM 989 N N . VAL A 1 129 ? 2.135 7.491 -3.277 1.00 96.62 129 VAL A N 1
ATOM 990 C CA . VAL A 1 129 ? 3.445 8.155 -3.410 1.00 96.62 129 VAL A CA 1
ATOM 991 C C . VAL A 1 129 ? 3.942 8.715 -2.071 1.00 96.62 129 VAL A C 1
ATOM 993 O O . VAL A 1 129 ? 5.130 8.634 -1.760 1.00 96.62 129 VAL A O 1
ATOM 996 N N . LYS A 1 130 ? 3.031 9.232 -1.232 1.00 96.12 130 LYS A N 1
ATOM 997 C CA . LYS A 1 130 ? 3.345 9.741 0.116 1.00 96.12 130 LYS A CA 1
ATOM 998 C C . LYS A 1 130 ? 4.021 8.685 1.004 1.00 96.12 130 LYS A C 1
ATOM 1000 O O . LYS A 1 130 ? 4.889 9.035 1.800 1.00 96.12 130 LYS A O 1
ATOM 1005 N N . TYR A 1 131 ? 3.647 7.420 0.837 1.00 96.56 131 TYR A N 1
ATOM 1006 C CA . TYR A 1 131 ? 4.152 6.274 1.592 1.00 96.56 131 TYR A CA 1
ATOM 1007 C C . TYR A 1 131 ? 5.086 5.390 0.753 1.00 96.56 131 TYR A C 1
ATOM 1009 O O . TYR A 1 131 ? 5.339 4.248 1.124 1.00 96.56 131 TYR A O 1
ATOM 1017 N N . LYS A 1 132 ? 5.645 5.933 -0.341 1.00 97.00 132 LYS A N 1
ATOM 1018 C CA . LYS A 1 132 ? 6.583 5.239 -1.240 1.00 97.00 132 LYS A CA 1
ATOM 1019 C C . LYS A 1 132 ? 6.005 3.938 -1.817 1.00 97.00 132 LYS A C 1
ATOM 1021 O O . LYS A 1 132 ? 6.672 2.916 -1.750 1.00 97.00 132 LYS A O 1
ATOM 1026 N N . GLY A 1 133 ? 4.763 4.003 -2.293 1.00 97.12 133 GLY A N 1
ATOM 1027 C CA . GLY A 1 133 ? 4.048 2.870 -2.898 1.00 97.12 133 GLY A CA 1
ATOM 1028 C C . GLY A 1 133 ? 3.516 1.843 -1.906 1.00 97.12 133 GLY A C 1
ATOM 1029 O O . GLY A 1 133 ? 2.873 0.875 -2.266 1.00 97.12 133 GLY A O 1
ATOM 1030 N N . CYS A 1 134 ? 3.626 2.119 -0.605 1.00 97.94 134 CYS A N 1
ATOM 1031 C CA . CYS A 1 134 ? 2.906 1.352 0.402 1.00 97.94 134 CYS A CA 1
ATOM 1032 C C . CYS A 1 134 ? 1.521 1.945 0.720 1.00 97.94 134 CYS A C 1
ATOM 1034 O O . CYS A 1 134 ? 1.295 3.155 0.567 1.00 97.94 134 CYS A O 1
ATOM 1036 N N . PRO A 1 135 ? 0.587 1.124 1.229 1.00 96.44 135 PRO A N 1
ATOM 1037 C CA . PRO A 1 135 ? -0.608 1.611 1.902 1.00 96.44 135 PRO A CA 1
ATOM 1038 C C . PRO A 1 135 ? -0.269 2.549 3.065 1.00 96.44 135 PRO A C 1
ATOM 1040 O O . PRO A 1 135 ? 0.832 2.515 3.622 1.00 96.44 135 PRO A O 1
ATOM 1043 N N . ALA A 1 136 ? -1.236 3.381 3.448 1.00 96.38 136 ALA A N 1
ATOM 1044 C CA . ALA A 1 136 ? -1.104 4.196 4.644 1.00 96.38 136 ALA A CA 1
ATOM 1045 C C . ALA A 1 136 ? -0.901 3.299 5.884 1.00 96.38 136 ALA A C 1
ATOM 1047 O O . ALA A 1 136 ? -1.553 2.256 5.980 1.00 96.38 136 ALA A O 1
ATOM 1048 N N . PRO A 1 137 ? -0.002 3.670 6.813 1.00 96.00 137 PRO A N 1
ATOM 1049 C CA . PRO A 1 137 ? 0.174 2.941 8.062 1.00 96.00 137 PRO A CA 1
ATOM 1050 C C . PRO A 1 137 ? -1.128 2.898 8.868 1.00 96.00 137 PRO A C 1
ATOM 1052 O O . PRO A 1 137 ? -1.773 3.929 9.040 1.00 96.00 137 PRO A O 1
ATOM 1055 N N . ASP A 1 138 ? -1.471 1.708 9.345 1.00 96.38 138 ASP A N 1
ATOM 1056 C CA . ASP A 1 138 ? -2.587 1.410 10.245 1.00 96.38 138 ASP A CA 1
ATOM 1057 C C . ASP A 1 138 ? -2.070 0.332 11.207 1.00 96.38 138 ASP A C 1
ATOM 1059 O O . ASP A 1 138 ? -1.947 -0.850 10.859 1.00 96.38 138 ASP A O 1
ATOM 1063 N N . LYS A 1 139 ? -1.583 0.771 12.364 1.00 97.12 139 LYS A N 1
ATOM 1064 C CA . LYS A 1 139 ? -0.790 -0.059 13.272 1.00 97.12 139 LYS A CA 1
ATOM 1065 C C . LYS A 1 139 ? -1.640 -1.018 14.099 1.00 97.12 139 LYS A C 1
ATOM 1067 O O . LYS A 1 139 ? -1.145 -2.097 14.443 1.00 97.12 139 LYS A O 1
ATOM 1072 N N . ASP A 1 140 ? -2.862 -0.641 14.449 1.00 96.62 140 ASP A N 1
ATOM 1073 C CA . ASP A 1 140 ? -3.781 -1.484 15.218 1.00 96.62 140 ASP A CA 1
ATOM 1074 C C . ASP A 1 140 ? -4.827 -2.206 14.354 1.00 96.62 140 ASP A C 1
ATOM 1076 O O . ASP A 1 140 ? -5.457 -3.160 14.827 1.00 96.62 140 ASP A O 1
ATOM 1080 N N . GLY A 1 141 ? -4.912 -1.868 13.068 1.00 96.12 141 GLY A N 1
ATOM 1081 C CA . GLY A 1 141 ? -5.721 -2.566 12.078 1.00 96.12 141 GLY A CA 1
ATOM 1082 C C . GLY A 1 141 ? -7.198 -2.188 12.125 1.00 96.12 141 GLY A C 1
ATOM 1083 O O . GLY A 1 141 ? -8.038 -3.004 11.716 1.00 96.12 141 GLY A O 1
ATOM 1084 N N . ASP A 1 142 ? -7.544 -1.009 12.647 1.00 95.94 142 ASP A N 1
ATOM 1085 C CA . ASP A 1 142 ? -8.927 -0.540 12.766 1.00 95.94 142 ASP A CA 1
ATOM 1086 C C . ASP A 1 142 ? -9.476 0.135 11.488 1.00 95.94 142 ASP A C 1
ATOM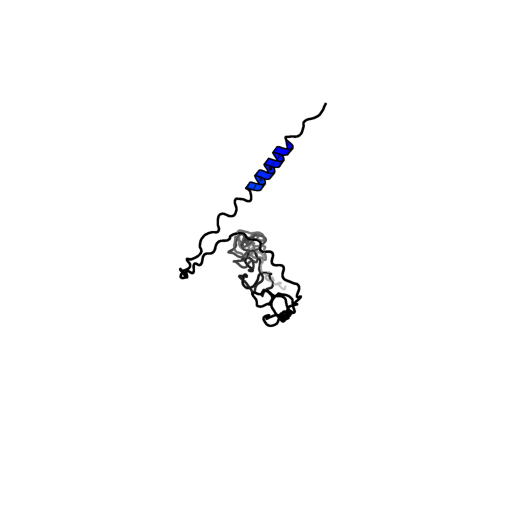 1088 O O . ASP A 1 142 ? -10.677 0.430 11.393 1.00 95.94 142 ASP A O 1
ATOM 1092 N N . LYS A 1 143 ? -8.634 0.231 10.445 1.00 95.81 143 LYS A N 1
ATOM 1093 C CA . LYS A 1 143 ? -8.887 0.846 9.126 1.00 95.81 143 LYS A CA 1
ATOM 1094 C C . LYS A 1 143 ? -8.918 2.368 9.141 1.00 95.81 143 LYS A C 1
ATOM 1096 O O . LYS A 1 143 ? -9.434 2.974 8.191 1.00 95.81 143 LYS A O 1
ATOM 1101 N N . ILE A 1 144 ? -8.391 2.984 10.184 1.00 96.25 144 ILE A N 1
ATOM 1102 C CA . ILE A 1 144 ? -8.099 4.406 10.253 1.00 96.25 144 ILE A CA 1
ATOM 1103 C C . ILE A 1 144 ? -6.583 4.526 10.208 1.00 96.25 144 ILE A C 1
ATOM 1105 O O . ILE A 1 144 ? -5.852 3.806 10.871 1.00 96.25 144 ILE A O 1
ATOM 1109 N N . ASN A 1 145 ? -6.090 5.407 9.347 1.00 96.44 145 ASN A N 1
ATOM 1110 C CA . ASN A 1 145 ? -4.650 5.568 9.213 1.00 96.44 145 ASN A CA 1
ATOM 1111 C C . ASN A 1 145 ? -4.081 6.170 10.503 1.00 96.44 145 ASN A C 1
ATOM 1113 O O . ASN A 1 145 ? -4.698 7.074 11.062 1.00 96.44 145 ASN A O 1
ATOM 1117 N N . ASP A 1 146 ? -2.854 5.803 10.874 1.00 96.62 146 ASP A N 1
ATOM 1118 C CA . ASP A 1 146 ? -2.161 6.289 12.080 1.00 96.62 146 ASP A CA 1
ATOM 1119 C C . ASP A 1 146 ? -2.123 7.831 12.195 1.00 96.62 146 ASP A C 1
ATOM 1121 O O . ASP A 1 146 ? -1.973 8.385 13.281 1.00 96.62 146 ASP A O 1
ATOM 1125 N N . GLU A 1 147 ? -2.206 8.550 11.070 1.00 95.94 147 GLU A N 1
ATOM 1126 C CA . GLU A 1 147 ? -2.235 10.019 11.036 1.00 95.94 147 GLU A CA 1
ATOM 1127 C C . GLU A 1 147 ? -3.607 10.625 11.378 1.00 95.94 147 GLU A C 1
ATOM 1129 O O . GLU A 1 147 ? -3.673 11.763 11.847 1.00 95.94 147 GLU A O 1
ATOM 1134 N N . ASP A 1 148 ? -4.681 9.880 11.119 1.00 96.00 148 ASP A N 1
ATOM 1135 C CA . ASP A 1 148 ? -6.073 10.263 11.370 1.00 96.00 148 ASP A CA 1
ATOM 1136 C C . ASP A 1 148 ? -6.635 9.594 12.643 1.00 96.00 148 ASP A C 1
ATOM 1138 O O . ASP A 1 148 ? -7.733 9.940 13.090 1.00 96.00 148 ASP A O 1
ATOM 1142 N N . ASP A 1 149 ? -5.876 8.668 13.233 1.00 97.69 149 ASP A N 1
ATOM 1143 C CA . ASP A 1 149 ? -6.219 7.919 14.435 1.00 97.69 149 ASP A CA 1
ATOM 1144 C C . ASP A 1 149 ? -5.663 8.581 15.712 1.00 97.69 149 ASP A C 1
ATOM 1146 O O . ASP A 1 149 ? -4.456 8.742 15.919 1.00 97.69 149 ASP A O 1
ATOM 1150 N N . GLN A 1 150 ? -6.568 8.962 16.614 1.00 97.31 150 GLN A N 1
ATOM 1151 C CA . GLN A 1 150 ? -6.243 9.539 17.920 1.00 97.31 150 GLN A CA 1
ATOM 1152 C C . GLN A 1 150 ? -5.630 8.513 18.883 1.00 97.31 150 GLN A C 1
ATOM 1154 O O . GLN A 1 150 ? -4.949 8.902 19.837 1.00 97.31 150 GLN A O 1
ATOM 1159 N N . CYS A 1 151 ? -5.858 7.226 18.631 1.00 96.75 151 CYS A N 1
ATOM 1160 C CA . CYS A 1 151 ? -5.481 6.090 19.451 1.00 96.75 151 CYS A CA 1
ATOM 1161 C C . CYS A 1 151 ? -4.757 4.990 18.649 1.00 96.75 151 CYS A C 1
ATOM 1163 O O . CYS A 1 151 ? -4.950 3.835 18.982 1.00 96.75 151 CYS A O 1
ATOM 1165 N N . SER A 1 152 ? -3.821 5.348 17.750 1.00 97.06 152 SER A N 1
ATOM 1166 C CA . SER A 1 152 ? -2.988 4.483 16.851 1.00 97.06 152 SER A CA 1
ATOM 1167 C C . SER A 1 152 ? -2.333 3.185 17.385 1.00 97.06 152 SER A C 1
ATOM 1169 O O . SER A 1 152 ? -1.498 2.565 16.724 1.00 97.06 152 SER A O 1
ATOM 1171 N N . SER A 1 153 ? -2.554 2.797 18.635 1.00 96.69 153 SER A N 1
ATOM 1172 C CA . SER A 1 153 ? -2.113 1.523 19.204 1.00 96.69 153 SER A CA 1
ATOM 1173 C C . SER A 1 153 ? -3.247 0.671 19.770 1.00 96.69 153 SER A C 1
ATOM 1175 O O . SER A 1 153 ? -2.961 -0.406 20.296 1.00 96.69 153 SER A O 1
ATOM 1177 N N . GLU A 1 154 ? -4.486 1.149 19.730 1.00 95.75 154 GLU A N 1
ATOM 1178 C CA . GLU A 1 154 ? -5.659 0.497 20.295 1.00 95.75 154 GLU A CA 1
ATOM 1179 C C . GLU A 1 154 ? -6.828 0.618 19.318 1.00 95.75 154 GLU A C 1
ATOM 1181 O O . GLU A 1 154 ? -7.343 1.718 19.141 1.00 95.75 154 GLU A O 1
ATOM 1186 N N . PRO A 1 155 ? -7.321 -0.504 18.769 1.00 96.19 155 PRO A N 1
ATOM 1187 C CA . PRO A 1 155 ? -8.292 -0.449 17.694 1.00 96.19 155 PRO A CA 1
ATOM 1188 C C . PRO A 1 155 ? -9.595 0.189 18.168 1.00 96.19 155 PRO A C 1
ATOM 1190 O O . PRO A 1 155 ? -10.172 -0.220 19.187 1.00 96.19 155 PRO A O 1
ATOM 1193 N N . GLY A 1 156 ? -10.101 1.138 17.392 1.00 95.31 156 GLY A N 1
ATOM 1194 C CA . GLY A 1 156 ? -11.329 1.840 17.698 1.00 95.31 156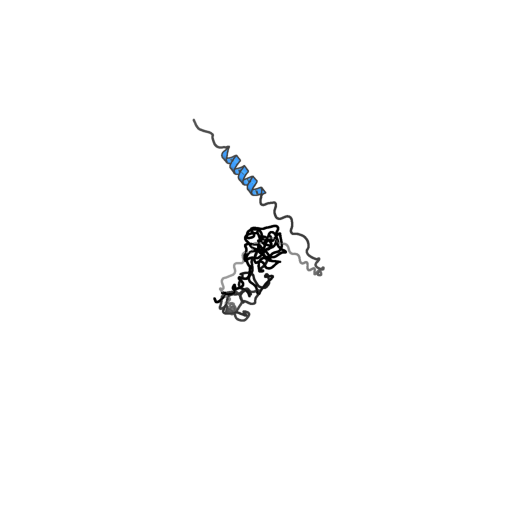 GLY A CA 1
ATOM 1195 C C . GLY A 1 156 ? -12.296 1.903 16.535 1.00 95.31 156 GLY A C 1
ATOM 1196 O O . GLY A 1 156 ? -12.412 1.009 15.696 1.00 95.31 156 GLY A O 1
ATOM 1197 N N . VAL A 1 157 ? -13.125 2.944 16.559 1.00 95.06 157 VAL A N 1
ATOM 1198 C CA . VAL A 1 157 ? -14.095 3.208 15.496 1.00 95.06 157 VAL A CA 1
ATOM 1199 C C . VAL A 1 157 ? -14.018 4.662 15.061 1.00 95.06 157 VAL A C 1
ATOM 1201 O O . VAL A 1 157 ? -13.836 5.571 15.872 1.00 95.06 157 VAL A O 1
ATOM 1204 N N . ALA A 1 158 ? -14.278 4.904 13.776 1.00 95.88 158 ALA A N 1
ATOM 1205 C CA . ALA A 1 158 ? -14.138 6.228 13.167 1.00 95.88 158 ALA A CA 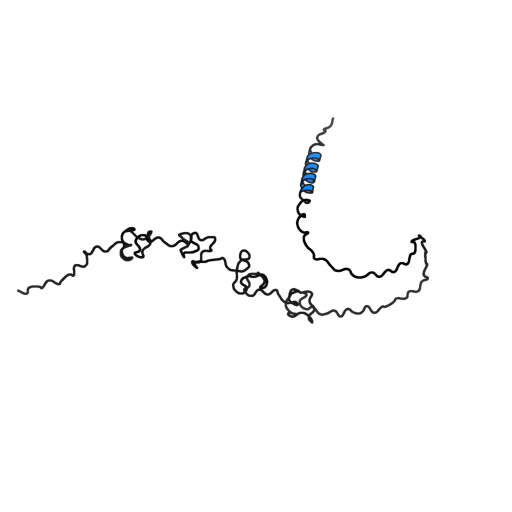1
ATOM 1206 C C . ALA A 1 158 ? -14.947 7.329 13.874 1.00 95.88 158 ALA A C 1
ATOM 1208 O O . ALA A 1 158 ? -14.517 8.479 13.927 1.00 95.88 158 ALA A O 1
ATOM 1209 N N . ARG A 1 159 ? -16.102 6.993 14.472 1.00 93.94 159 ARG A N 1
ATOM 1210 C CA . ARG A 1 159 ? -16.929 7.968 15.209 1.00 93.94 159 ARG A CA 1
ATOM 1211 C C . ARG A 1 159 ? -16.271 8.507 16.489 1.00 93.94 159 ARG A C 1
ATOM 1213 O O . ARG A 1 159 ? -16.642 9.598 16.908 1.00 93.94 159 ARG A O 1
ATOM 1220 N N . TYR A 1 160 ? -15.319 7.778 17.076 1.00 94.50 160 TYR A N 1
ATOM 1221 C CA . TYR A 1 160 ? -14.516 8.223 18.225 1.00 94.50 160 TYR A CA 1
ATOM 1222 C C . TYR A 1 160 ? -13.059 8.492 17.827 1.00 94.50 160 TYR A C 1
ATOM 1224 O O . TYR A 1 160 ? -12.168 8.401 18.662 1.00 94.50 160 TYR A O 1
ATOM 1232 N N . GLY A 1 161 ? -12.810 8.806 16.551 1.00 95.38 161 GLY A N 1
ATOM 1233 C CA . GLY A 1 161 ? -11.473 9.146 16.068 1.00 95.38 161 GLY A CA 1
ATOM 1234 C C . GLY A 1 161 ? -10.463 8.006 16.180 1.00 95.38 161 GLY A C 1
ATOM 1235 O O . GLY A 1 161 ? -9.312 8.294 16.462 1.00 95.38 161 GLY A O 1
ATOM 1236 N N . GLY A 1 162 ? -10.905 6.753 16.022 1.00 96.50 162 GLY A N 1
ATOM 1237 C CA . GLY A 1 162 ? -10.045 5.565 16.130 1.00 96.50 162 GLY A CA 1
ATOM 1238 C C . GLY A 1 162 ? -9.757 5.109 17.555 1.00 96.50 162 GLY A C 1
ATOM 1239 O O . GLY A 1 162 ? -9.066 4.133 17.780 1.00 96.50 162 GLY A O 1
ATOM 1240 N N . CYS A 1 163 ? -10.405 5.716 18.551 1.00 96.81 163 CYS A N 1
ATOM 1241 C CA . CYS A 1 163 ? -10.318 5.231 19.923 1.00 96.81 163 CYS A CA 1
ATOM 1242 C C . CYS A 1 163 ? -11.360 4.145 20.253 1.00 96.81 163 CYS A C 1
ATOM 1244 O O . CYS A 1 163 ? -12.483 4.172 19.718 1.00 96.81 163 CYS A O 1
ATOM 1246 N N . PRO A 1 164 ? -11.030 3.216 21.175 1.00 94.75 164 PRO A N 1
ATOM 1247 C CA . PRO A 1 164 ? -11.984 2.276 21.743 1.00 94.75 164 PRO A CA 1
ATOM 1248 C C . PRO A 1 164 ? -13.203 2.987 22.333 1.00 94.75 164 PRO A C 1
ATOM 1250 O O . PRO A 1 164 ? -13.109 4.078 22.900 1.00 94.75 164 PRO A O 1
ATOM 1253 N N . VAL A 1 165 ? -14.367 2.349 22.218 1.00 93.81 165 VAL A N 1
ATOM 1254 C CA . VAL A 1 165 ? -15.593 2.869 22.828 1.00 93.81 165 VAL A CA 1
ATOM 1255 C C . VAL A 1 165 ? -15.522 2.678 24.344 1.00 93.81 165 VAL A C 1
ATOM 1257 O O . VAL A 1 165 ? -15.135 1.608 24.809 1.00 93.81 165 VAL A O 1
ATOM 1260 N N . GLY A 1 166 ? -15.886 3.711 25.108 1.00 92.62 166 GLY A N 1
ATOM 1261 C CA . GLY A 1 166 ? -15.943 3.633 26.568 1.00 92.62 166 GLY A CA 1
ATOM 1262 C C . GLY A 1 166 ? -16.996 2.633 27.050 1.00 92.62 166 GLY A C 1
ATOM 1263 O O . GLY A 1 166 ? -18.112 2.617 26.534 1.00 92.62 166 GLY A O 1
ATOM 1264 N N . ASP A 1 167 ? -16.617 1.821 28.034 1.00 94.12 167 ASP A N 1
ATOM 1265 C CA . ASP A 1 167 ? -17.471 0.904 28.797 1.00 94.12 167 ASP A CA 1
ATOM 1266 C C . ASP A 1 167 ? -16.997 0.971 30.258 1.00 94.12 167 ASP A C 1
ATOM 1268 O O . ASP A 1 167 ? -16.032 0.317 30.671 1.00 94.12 167 ASP A O 1
ATOM 1272 N N . LYS A 1 168 ? -17.580 1.898 31.017 1.00 95.88 168 LYS A N 1
ATOM 1273 C CA . LYS A 1 168 ? -17.082 2.309 32.332 1.00 95.88 168 LYS A CA 1
ATOM 1274 C C . LYS A 1 168 ? -17.271 1.246 33.408 1.00 95.88 168 LYS A C 1
ATOM 1276 O O . LYS A 1 168 ? -16.480 1.209 34.358 1.00 95.88 168 LYS A O 1
ATOM 1281 N N . ASP A 1 169 ? -18.310 0.426 33.306 1.00 95.12 169 ASP A N 1
ATOM 1282 C CA . ASP A 1 169 ? -18.588 -0.642 34.266 1.00 95.12 169 ASP A CA 1
ATOM 1283 C C . ASP A 1 169 ? -18.262 -2.053 33.752 1.00 95.12 169 ASP A C 1
ATOM 1285 O O . ASP A 1 169 ? -18.239 -2.998 34.552 1.00 95.12 169 ASP A O 1
ATOM 1289 N N . GLY A 1 170 ? -17.867 -2.171 32.483 1.00 94.50 170 GLY A N 1
ATOM 1290 C CA . GLY A 1 170 ? -17.314 -3.379 31.887 1.00 94.50 170 GLY A CA 1
ATOM 1291 C C . GLY A 1 170 ? -18.366 -4.445 31.601 1.00 94.50 170 GLY A C 1
ATOM 1292 O O . GLY A 1 170 ? -18.044 -5.638 31.677 1.00 94.50 170 GLY A O 1
ATOM 1293 N N . ASP A 1 171 ? -19.621 -4.061 31.358 1.00 94.94 171 ASP A N 1
ATOM 1294 C CA . ASP A 1 171 ? -20.729 -4.993 31.121 1.00 94.94 171 ASP A CA 1
ATOM 1295 C C . ASP A 1 171 ? -20.915 -5.386 29.640 1.00 94.94 171 ASP A C 1
ATOM 1297 O O . ASP A 1 171 ? -21.694 -6.299 29.322 1.00 94.94 171 ASP A O 1
ATOM 1301 N N . GLY A 1 172 ? -20.142 -4.765 28.742 1.00 93.31 172 GLY A N 1
ATOM 1302 C CA . GLY A 1 172 ? -20.179 -4.981 27.299 1.00 93.31 172 GLY A CA 1
ATOM 1303 C C . GLY A 1 172 ? -21.221 -4.139 26.556 1.00 93.31 172 GLY A C 1
ATOM 1304 O O . GLY A 1 172 ? -21.449 -4.383 25.365 1.00 93.31 172 GLY A O 1
ATOM 1305 N N . VAL A 1 173 ? -21.872 -3.187 27.225 1.00 94.50 173 VAL A N 1
ATOM 1306 C CA . VAL A 1 173 ? -22.679 -2.115 26.636 1.00 94.50 173 VAL A CA 1
ATOM 1307 C C . VAL A 1 173 ? -21.867 -0.823 26.702 1.00 94.50 173 VAL A C 1
ATOM 1309 O O . VAL A 1 173 ? -21.331 -0.452 27.733 1.00 94.50 173 VAL A O 1
ATOM 1312 N N . ASN A 1 174 ? -21.758 -0.127 25.574 1.00 94.69 174 ASN A N 1
ATOM 1313 C CA . ASN A 1 174 ? -21.009 1.126 25.518 1.00 94.69 174 ASN A CA 1
ATOM 1314 C C . ASN A 1 174 ? -21.661 2.201 26.400 1.00 94.69 174 ASN A C 1
ATOM 1316 O O . ASN A 1 174 ? -22.885 2.288 26.424 1.00 94.69 174 ASN A O 1
ATOM 1320 N N . ASP A 1 175 ? -20.869 3.110 26.969 1.00 94.06 175 ASP A N 1
ATOM 1321 C CA . ASP A 1 175 ? -21.330 4.226 27.813 1.00 94.06 175 ASP A CA 1
ATOM 1322 C C . ASP A 1 175 ? -22.436 5.083 27.158 1.00 94.06 175 ASP A C 1
ATOM 1324 O O . ASP A 1 175 ? -23.321 5.599 27.840 1.00 94.06 175 ASP A O 1
ATOM 1328 N N . ASP A 1 176 ? -22.404 5.235 25.829 1.00 93.69 176 ASP A N 1
ATOM 1329 C CA . ASP A 1 176 ? -23.410 5.991 25.065 1.00 93.69 176 ASP A CA 1
ATOM 1330 C C . ASP A 1 176 ? -24.745 5.234 24.902 1.00 93.69 176 ASP A C 1
ATOM 1332 O O . ASP A 1 176 ? -25.789 5.850 24.669 1.00 93.69 176 ASP A O 1
ATOM 1336 N N . ASP A 1 177 ? -24.709 3.904 25.016 1.00 93.81 177 ASP A N 1
ATOM 1337 C CA . ASP A 1 177 ? -25.850 2.990 24.896 1.00 93.81 177 ASP A CA 1
ATOM 1338 C C . ASP A 1 177 ? -26.302 2.434 26.272 1.00 93.81 177 ASP A C 1
ATOM 1340 O O . ASP A 1 177 ? -27.350 1.783 26.363 1.00 93.81 177 ASP A O 1
ATOM 1344 N N . ASP A 1 178 ? -25.544 2.706 27.342 1.00 95.94 178 ASP A N 1
ATOM 1345 C CA . ASP A 1 178 ? -25.776 2.242 28.710 1.00 95.94 178 ASP A CA 1
ATOM 1346 C C . ASP A 1 178 ? -26.531 3.286 29.556 1.00 95.94 178 ASP A C 1
ATOM 1348 O O . ASP A 1 178 ? -26.066 4.390 29.857 1.00 95.94 178 ASP A O 1
ATOM 1352 N N . LYS A 1 179 ? -27.735 2.920 30.007 1.00 96.75 179 LYS A N 1
ATOM 1353 C CA . LYS A 1 179 ? -28.558 3.767 30.889 1.00 96.75 179 LYS A CA 1
ATOM 1354 C C . LYS A 1 179 ? -28.052 3.811 32.328 1.00 96.75 179 LYS A C 1
ATOM 1356 O O . LYS A 1 179 ? -28.484 4.671 33.103 1.00 96.75 179 LYS A O 1
ATOM 1361 N N . CYS A 1 180 ? -27.190 2.879 32.697 1.00 96.00 180 CYS A N 1
ATOM 1362 C CA . CYS A 1 180 ? -26.700 2.615 34.031 1.00 96.00 180 CYS A CA 1
ATOM 1363 C C . CYS A 1 180 ? -25.163 2.610 34.110 1.00 96.00 180 CYS A C 1
ATOM 1365 O O . CYS A 1 180 ? -24.656 1.870 34.933 1.00 96.00 180 CYS A O 1
ATOM 1367 N N . ILE A 1 181 ? -24.478 3.552 33.439 1.00 95.94 181 ILE A N 1
ATOM 1368 C CA . ILE A 1 181 ? -23.005 3.765 33.288 1.00 95.94 181 ILE A CA 1
ATOM 1369 C C . ILE A 1 181 ? -22.040 3.465 34.469 1.00 95.94 181 ILE A C 1
ATOM 1371 O O . ILE A 1 181 ? -20.827 3.598 34.347 1.00 95.94 181 ILE A O 1
ATOM 1375 N N . ASN A 1 182 ? -22.518 3.211 35.688 1.00 96.38 182 ASN A N 1
ATOM 1376 C CA . ASN A 1 182 ? -21.681 2.820 36.829 1.00 96.38 182 ASN A CA 1
ATOM 1377 C C . ASN A 1 182 ? -22.143 1.500 37.481 1.00 96.38 182 ASN A C 1
ATOM 1379 O O . ASN A 1 182 ? -21.799 1.251 38.643 1.00 96.38 182 ASN A O 1
ATOM 1383 N N . GLN A 1 183 ? -23.001 0.715 36.832 1.00 95.19 183 GLN A N 1
ATOM 1384 C CA . GLN A 1 183 ? -23.622 -0.487 37.376 1.00 95.19 183 GLN A CA 1
ATOM 1385 C C . GLN A 1 183 ? -23.825 -1.538 36.284 1.00 95.19 183 GLN A C 1
ATOM 1387 O O . GLN A 1 183 ? -24.810 -1.442 35.555 1.00 95.19 183 GLN A O 1
ATOM 1392 N N . PRO A 1 184 ? -23.030 -2.622 36.296 1.00 95.88 184 PRO A N 1
ATOM 1393 C CA . PRO A 1 184 ? -23.048 -3.571 35.203 1.00 95.88 184 PRO A CA 1
ATOM 1394 C C . PRO A 1 184 ? -24.410 -4.255 35.087 1.00 95.88 184 PRO A C 1
ATOM 1396 O O . PRO A 1 184 ? -25.002 -4.706 36.085 1.00 95.88 184 PRO A O 1
ATOM 1399 N N . GLY A 1 185 ? -24.885 -4.382 33.859 1.00 95.00 185 GLY A N 1
ATOM 1400 C CA . GLY A 1 185 ? -26.150 -4.989 33.508 1.00 95.00 185 GLY A CA 1
ATOM 1401 C C . GLY A 1 185 ? -26.034 -5.932 32.323 1.00 95.00 185 GLY A C 1
ATOM 1402 O O . GLY A 1 185 ? -25.111 -6.732 32.200 1.00 95.00 185 GLY A O 1
ATOM 1403 N N . THR A 1 186 ? -27.091 -5.971 31.518 1.00 94.75 186 THR A N 1
ATOM 1404 C CA . THR A 1 186 ? -27.111 -6.791 30.305 1.00 94.75 186 THR A CA 1
ATOM 1405 C C . THR A 1 186 ? -27.533 -5.927 29.136 1.00 94.75 186 THR A C 1
ATOM 1407 O O . THR A 1 186 ? -28.401 -5.065 29.283 1.00 94.75 186 THR A O 1
ATOM 1410 N N . SER A 1 187 ? -27.051 -6.256 27.940 1.00 94.69 187 SER A N 1
ATOM 1411 C CA . SER A 1 187 ? -27.498 -5.610 26.699 1.00 94.69 187 SER A CA 1
ATOM 1412 C C . SER A 1 187 ? -29.016 -5.682 26.475 1.00 94.69 187 SER A C 1
ATOM 1414 O O . SER A 1 187 ? -29.595 -4.799 25.851 1.00 94.69 187 SER A O 1
ATOM 1416 N N . LYS A 1 188 ? -29.707 -6.691 27.033 1.00 95.44 188 LYS A N 1
ATOM 1417 C CA . LYS A 1 188 ? -31.179 -6.803 26.978 1.00 95.44 188 LYS A CA 1
ATOM 1418 C C . LYS A 1 188 ? -31.910 -5.741 27.795 1.00 95.44 188 LYS A C 1
ATOM 1420 O O . LYS A 1 188 ? -33.082 -5.492 27.528 1.00 95.44 188 LYS A O 1
ATOM 1425 N N . ASN A 1 189 ? -31.250 -5.186 28.805 1.00 94.94 189 ASN A N 1
ATOM 1426 C CA . ASN A 1 189 ? -31.806 -4.196 29.717 1.00 94.94 189 ASN A CA 1
ATOM 1427 C C . ASN A 1 189 ? -31.025 -2.875 29.642 1.00 94.94 189 ASN A C 1
ATOM 1429 O O . ASN A 1 189 ? -30.939 -2.171 30.642 1.00 94.94 189 ASN A O 1
ATOM 1433 N N . GLU A 1 190 ? -30.458 -2.567 28.467 1.00 95.50 190 GLU A N 1
ATOM 1434 C CA . GLU A 1 190 ? -29.785 -1.289 28.177 1.00 95.50 190 GLU A CA 1
ATOM 1435 C C . GLU A 1 190 ? -28.686 -0.964 29.207 1.00 95.50 190 GLU A C 1
ATOM 1437 O O . GLU A 1 190 ? -28.654 0.136 29.751 1.00 95.50 190 GLU A O 1
ATOM 1442 N N . GLY A 1 191 ? -27.872 -1.975 29.537 1.00 95.12 191 GLY A N 1
ATOM 1443 C CA . GLY A 1 191 ? -26.760 -1.883 30.491 1.00 95.12 191 GLY A CA 1
ATOM 1444 C C . GLY A 1 191 ? -27.175 -1.829 31.969 1.00 95.12 191 GLY A C 1
ATOM 1445 O O . GLY A 1 191 ? -26.359 -1.838 32.875 1.00 95.12 191 GLY A O 1
ATOM 1446 N N . CYS A 1 192 ? -28.476 -1.898 32.279 1.00 96.62 192 CYS A N 1
ATOM 1447 C CA . CYS A 1 192 ? -28.948 -1.883 33.665 1.00 96.62 192 CYS A CA 1
ATOM 1448 C C . CYS A 1 192 ? -29.101 -3.289 34.286 1.00 96.62 192 CYS A C 1
ATOM 1450 O O . CYS A 1 192 ? -29.528 -4.239 33.612 1.00 96.62 192 CYS A O 1
ATOM 1452 N N . PRO A 1 193 ? -28.883 -3.447 35.606 1.00 94.12 193 PRO A N 1
ATOM 1453 C CA . PRO A 1 193 ? -29.068 -4.719 36.302 1.00 94.12 193 PRO A CA 1
ATOM 1454 C C . PRO A 1 193 ? -30.536 -5.175 36.320 1.00 94.12 193 PRO A C 1
ATOM 1456 O O . PRO A 1 193 ? -31.468 -4.388 36.509 1.00 94.12 193 PRO A O 1
ATOM 1459 N N . GLU A 1 194 ? -30.765 -6.486 36.185 1.00 86.94 194 GLU A N 1
ATOM 1460 C CA . GLU A 1 194 ? -32.108 -7.055 36.306 1.00 86.94 194 GLU A CA 1
ATOM 1461 C C . GLU A 1 194 ? -32.600 -6.988 37.762 1.00 86.94 194 GLU A C 1
ATOM 1463 O O . GLU A 1 194 ? -32.101 -7.672 38.665 1.00 86.94 194 GLU A O 1
ATOM 1468 N N . ASN A 1 195 ? -33.662 -6.218 37.998 1.00 81.25 195 ASN A N 1
ATOM 1469 C CA . ASN A 1 195 ? -34.392 -6.276 39.257 1.00 81.25 195 ASN A CA 1
ATOM 1470 C C . ASN A 1 195 ? -35.012 -7.675 39.404 1.00 81.25 195 ASN A C 1
ATOM 1472 O O . ASN A 1 195 ? -35.997 -7.993 38.737 1.00 81.25 195 ASN A O 1
ATOM 1476 N N . LYS A 1 196 ? -34.468 -8.508 40.306 1.00 60.56 196 LYS A N 1
ATOM 1477 C CA . LYS A 1 196 ? -34.922 -9.882 40.635 1.00 60.56 196 LYS A CA 1
ATOM 1478 C C . LYS A 1 196 ? -36.344 -9.962 41.241 1.00 60.56 196 LYS A C 1
ATOM 1480 O O . LYS A 1 196 ? -36.555 -10.634 42.248 1.00 60.56 196 LYS A O 1
ATOM 1485 N N . LYS A 1 197 ? -37.344 -9.287 40.666 1.00 54.31 197 LYS A N 1
ATOM 1486 C CA . LYS A 1 197 ? -38.749 -9.300 41.116 1.00 54.31 197 LYS A CA 1
ATOM 1487 C C . LYS A 1 197 ? -39.769 -9.734 40.057 1.00 54.31 197 LYS A C 1
ATOM 1489 O O . LYS A 1 197 ? -40.956 -9.708 40.355 1.00 54.31 197 LYS A O 1
ATOM 1494 N N . SER A 1 198 ? -39.360 -10.201 38.875 1.00 47.44 198 SER A N 1
ATOM 1495 C CA . SER A 1 198 ? -40.305 -10.684 37.846 1.00 47.44 198 SER A CA 1
ATOM 1496 C C . SER A 1 198 ? -40.169 -12.162 37.468 1.00 47.44 198 SER A C 1
ATOM 1498 O O . SER A 1 198 ? -40.918 -12.640 36.623 1.00 47.44 198 SER A O 1
ATOM 1500 N N . ARG A 1 199 ? -39.314 -12.939 38.148 1.00 48.91 199 ARG A N 1
ATOM 1501 C CA . ARG A 1 199 ? -39.356 -14.413 38.088 1.00 48.91 199 ARG A CA 1
ATOM 1502 C C . ARG A 1 199 ? -39.960 -15.001 39.361 1.00 48.91 199 ARG A C 1
ATOM 1504 O O . ARG A 1 199 ? -39.424 -15.931 39.954 1.00 48.91 199 ARG A O 1
ATOM 1511 N N . ALA A 1 200 ? -41.095 -14.452 39.790 1.00 45.72 200 ALA A N 1
ATOM 1512 C CA . ALA A 1 200 ? -42.026 -15.219 40.601 1.00 45.72 200 ALA A CA 1
ATOM 1513 C C . ALA A 1 200 ? -42.660 -16.251 39.667 1.00 45.72 200 ALA A C 1
ATOM 1515 O O . ALA A 1 200 ? -43.594 -15.965 38.924 1.00 45.72 200 ALA A O 1
ATOM 1516 N N . THR A 1 201 ? -42.067 -17.439 39.655 1.00 45.66 201 THR A N 1
ATOM 1517 C CA . THR A 1 201 ? -42.668 -18.669 39.157 1.00 45.66 201 THR A CA 1
ATOM 1518 C C . THR A 1 201 ? -44.125 -18.695 39.612 1.00 45.66 201 THR A C 1
ATOM 1520 O O . THR A 1 201 ? -44.393 -18.835 40.803 1.00 45.66 201 THR A O 1
ATOM 1523 N N . VAL A 1 202 ? -45.066 -18.509 38.685 1.00 47.84 202 VAL A N 1
ATOM 1524 C CA . VAL A 1 202 ? -46.480 -18.783 38.937 1.00 47.84 202 VAL A CA 1
ATOM 1525 C C . VAL A 1 202 ? -46.568 -20.284 39.183 1.00 47.84 202 VAL A C 1
ATOM 1527 O O . VAL A 1 202 ? -46.623 -21.084 38.252 1.00 47.84 202 VAL A O 1
ATOM 1530 N N . THR A 1 203 ? -46.494 -20.693 40.446 1.00 50.16 203 THR A N 1
ATOM 1531 C CA . THR A 1 203 ? -46.914 -22.025 40.865 1.00 50.16 203 THR A CA 1
ATOM 1532 C C . THR A 1 203 ? -48.411 -22.125 40.570 1.00 50.16 203 THR A C 1
ATOM 1534 O O . THR A 1 203 ? -49.171 -21.287 41.058 1.00 50.16 203 THR A O 1
ATOM 1537 N N . PRO A 1 204 ? -48.881 -23.111 39.784 1.00 48.56 204 PRO A N 1
ATOM 1538 C CA . PRO A 1 204 ? -50.309 -23.298 39.588 1.00 48.56 204 PRO A CA 1
ATOM 1539 C C . PRO A 1 204 ? -50.928 -23.746 40.917 1.00 48.56 204 PRO A C 1
ATOM 1541 O O . PRO A 1 204 ? -50.681 -24.849 41.410 1.00 48.56 204 PRO A O 1
ATOM 1544 N N . GLU A 1 205 ? -51.707 -22.854 41.524 1.00 51.00 205 GLU A N 1
ATOM 1545 C CA . GLU A 1 205 ? -52.461 -23.112 42.742 1.00 51.00 205 GLU A CA 1
ATOM 1546 C C . GLU A 1 205 ? -53.513 -24.204 42.477 1.00 51.00 205 GLU A C 1
ATOM 1548 O O . GLU A 1 205 ? -54.311 -24.144 41.537 1.00 51.00 205 GLU A O 1
ATOM 1553 N N . LYS A 1 206 ? -53.477 -25.259 43.295 1.00 54.50 206 LYS A N 1
ATOM 1554 C CA . LYS A 1 206 ? -54.358 -26.428 43.214 1.00 54.50 206 LYS A CA 1
ATOM 1555 C C . LYS A 1 206 ? -55.829 -26.007 43.346 1.00 54.50 206 LYS A C 1
ATOM 1557 O O . LYS A 1 206 ? -56.266 -25.615 44.426 1.00 54.50 206 LYS A O 1
ATOM 1562 N N . LYS A 1 207 ? -56.634 -26.204 42.292 1.00 52.88 207 LYS A N 1
ATOM 1563 C CA . LYS A 1 207 ? -58.104 -26.181 42.394 1.00 52.88 207 LYS A CA 1
ATOM 1564 C C . LYS A 1 207 ? -58.578 -27.320 43.303 1.00 52.88 207 LYS A C 1
ATOM 1566 O O . LYS A 1 207 ? -58.568 -28.491 42.926 1.00 52.88 207 LYS A O 1
ATOM 1571 N N . LYS A 1 208 ? -59.003 -26.948 44.509 1.00 57.41 208 LYS A N 1
ATOM 1572 C CA . LYS A 1 208 ? -59.693 -27.786 45.493 1.00 57.41 208 LYS A CA 1
ATOM 1573 C C . LYS A 1 208 ? -61.049 -28.209 44.908 1.00 57.41 208 LYS A C 1
ATOM 1575 O O . LYS A 1 208 ? -61.945 -27.382 44.756 1.00 57.41 208 LYS A O 1
ATOM 1580 N N . LYS A 1 209 ? -61.170 -29.480 44.519 1.00 56.81 209 LYS A N 1
ATOM 1581 C CA . LYS A 1 209 ? -62.423 -30.094 44.058 1.00 56.81 209 LYS A CA 1
ATOM 1582 C C . LYS A 1 209 ? -63.313 -30.313 45.288 1.00 56.81 209 LYS A C 1
ATOM 1584 O O . LYS A 1 209 ? -62.887 -30.985 46.226 1.00 56.81 209 LYS A O 1
ATOM 1589 N N . LYS A 1 210 ? -64.465 -29.646 45.299 1.00 55.97 210 LYS A N 1
ATOM 1590 C CA . LYS A 1 210 ? -65.550 -29.842 46.264 1.00 55.97 210 LYS A CA 1
ATOM 1591 C C . LYS A 1 210 ? -66.394 -31.038 45.839 1.00 55.97 210 LYS A C 1
ATOM 1593 O O . LYS A 1 210 ? -66.470 -31.266 44.608 1.00 55.97 210 LYS A O 1
#

pLDDT: mean 77.26, std 21.21, range [37.5, 97.94]

Radius of gyration: 43.54 Å; Cα contacts (8 Å, |Δi|>4): 242; chains: 1; bounding box: 123×105×108 Å

=== Feature glossary ===
Key to the feature types in this record:

pLDDT. pLDDT is the predicted lDDT-Cα score: AlphaFold's confidence that the local environment of each residue (all inter-atomic distances within 15 Å) is correctly placed. It is a per-residue number between 0 and 100, with higher meaning more reliable.

Radius of gyration, Cα contacts, bounding box. The geometric summary reports three shape descriptors. Rg (radius of gyration) measures how spread out the Cα atoms are about their centre of mass; compact globular proteins have small Rg, elongated or unfolded ones large. Cα contacts (<8 Å, |i−j|>4) count long-range residue pairs in spatial proximity — high for tightly packed folds, near zero for rods or random coil. The bounding-box extents give the protein's footprint along x, y, z in Å.

Backbone torsions (φ/ψ). Backbone dihedral angles. Every residue except chain termini has a φ (preceding-C → N → Cα → C) and a ψ (N → Cα → C → next-N). They are reported in degrees following the IUPAC sign convention. Secondary structure is essentially a statement about which (φ, ψ) basin each residue occupies.

Contact-map, Ramachandran, and PAE plots. Plot images: a contact map (which residues are close in 3D, as an N×N binary image), a Ramachandran scatter (backbone torsion angles, revealing secondary-structure composition at a glance), and — for AlphaFold structures — a PAE heatmap (pairwise prediction confidence).

Predicted aligned error. Predicted Aligned Error (PAE) is an AlphaFold confidence matrix: entry (i, j) is the expected error in the position of residue j, in ångströms, when the prediction is superimposed on the true structure at residue i. Low PAE within a block of residues means that block is internally rigid and well-predicted; high PAE between two blocks means their relative placement is uncertain even if each block individually is confident.

Secondary structure (3-state, P-SEA). Three-state secondary structure (P-SEA) collapses the eight DSSP classes into helix (a), strand (b), and coil (c). P-SEA assigns these from Cα geometry alone — distances and angles — without requiring backbone oxygens, so it works on any Cα trace.

Solvent-accessible surface area. Solvent-accessible surface area (SASA) is the area in Å² traced out by the centre of a 1.4 Å probe sphere (a water molecule) rolled over the protein's van der Waals surface (Shrake–Rupley / Lee–Richards construction). Buried residues have near-zero SASA; fully exposed residues can exceed 200 Å². The total SASA scales roughly with the number of surface residues.

Foldseek 3Di. The Foldseek 3Di string encodes local tertiary geometry as a 20-letter alphabet — one character per residue — derived from the relative positions of nearby Cα atoms. Unlike the amino-acid sequence, 3Di is a direct function of the 3D structure, so two proteins with the same fold have similar 3Di strings even at low sequence identity.

B-factor. For experimental (PDB) structures, the B-factor (temperature factor) quantifies the positional spread of each atom in the crystal — a combination of thermal vibration and static disorder — in units of Å². High B-factors mark flexible loops or poorly resolved regions; low B-factors mark the rigid, well-ordered core.

mmCIF coordinates. The mmCIF block holds the 3D Cartesian coordinates of each backbone atom (N, Cα, C, O) in ångströms. mmCIF is the PDB's canonical archive format — a tagged-loop text representation of the atomic model.

InterPro / GO / CATH / organism. Functional annotations link the protein to curated databases. InterPro entries identify conserved domains and families by matching the sequence against member-database signatures (Pfam, PROSITE, CDD, …). Gene Ontology (GO) terms describe molecular function, biological process, and cellular component in a controlled vocabulary. CATH places the structure in a hierarchical fold classification (Class/Architecture/Topology/Homologous-superfamily). The organism is the source species.

Rendered structure images. Structure images are PyMOL renders from six orthogonal camera directions. Cartoon representation draws helices as coils and strands as arrows; sticks shows the backbone as bonds; surface shows the solvent-excluded envelope. Rainbow coloring maps sequence position to hue (blue→red, N→C); chain coloring assigns a distinct color per polypeptide.

Sequence. This is the polypeptide sequence — one letter per residue, N-terminus first. Length ranges from a few dozen residues for small domains to over a thousand for large multi-domain proteins.

Secondary structure (8-state, DSSP). The SS8 string is DSSP's per-residue secondary-structure call. α-helix (H) means an i→i+4 H-bond ladder; β-strand (E) means the residue participates in a β-sheet; 3₁₀ (G) and π (I) are tighter and wider helices; T/S are turns/bends; '-' is loop.

Nearest PDB structures. Structural nearest neighbors (v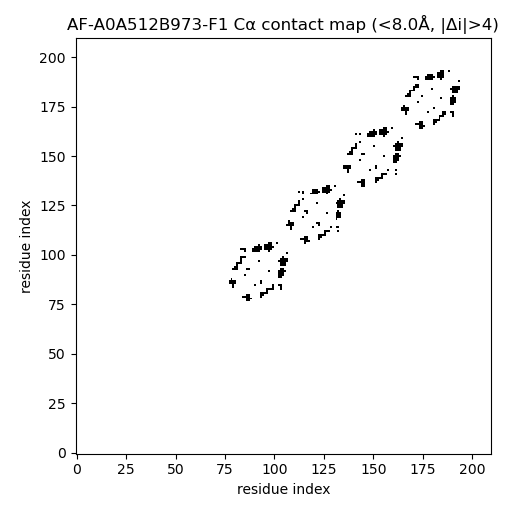ia Foldseek easy-search vs the PDB). Reported per hit: target PDB id, E-value, and alignment TM-score. A TM-score above ~0.5 is the conventional threshold for 'same fold'.